Protein AF-A0A1E1MG81-F1 (afdb_monomer_lite)

Radius of gyration: 83.49 Å; chains: 1; bounding box: 170×83×207 Å

Organism: Rhynchosporium secalis (NCBI:txid38038)

Secondary structure (DSSP, 8-state):
-----S--SEEEEE-TTS--EEEEEHHHHHHHHHHHHHHHHHHHHHHHHHHHHHHHHHTTS----S----HHHHHHHHHHHHHHHHHHHHHHHHHHTT--HHHHHHHHHHHHHHHTT--HHHHHHHHHHHHHHHHHHHHHHHHHHHHHHHHHHHHHHHHHHHHHHHHHHHHHHHHHHHHHHHHHHHHHHHHHHHHHHHHHHHHHHHHHHHHHHHHHHHHHHHHHHHHHHHHHHHHHHHHHHHHHHHHHHHHHHHHHHHHHHHHHHHHHHHHHHHHHHHHHHHHHHHHHHTTS----------------------------------PPPP-

Foldseek 3Di:
DDDDDPDPFWDWDADPVRPDTDIGTPVVVVVVVVVVVVVVVVVVVVVVLVVVLVVLVVVLPDPDDPDDPDVVVVVVNVVSNVVSVVVNVVSVVVVVVPPPVVVVVVVVVVVVVVVVPDDPVRVVVVVVVVVVVVVVVVVVVVVVVVVVVVVVVVVVVVVVVVVVVVVVVVVVVVVVVVVVVVVVVVVVVVVVVVVVVVVVVVVVVVVVVVVVVVVVVVVVVVVVVVVVVVVVVVVVVVVVVVVVVVVVVVVVVVVVVVVVVVVVVVVVVVVVVVVVVVVVVVVVVCVVVVVDDDDDDDDDDDDDDDDDDDDDDDDDDDPPDDDDDDDDDDD

Sequence (331 aa):
MPFKVPNSGTRWHVNDDGVYFYRRTRADATSYLKHMQEDMREEVEARRSREDQAMLRWQVEPTVEEKDINPQKRAEGNHKKSRVGTKLLEMGERDVEHREPDKDQLCKDRLELTVSKWTEEEMIEVLRLEKICLDRDCAELADRERDLQEQIEQMELARRLRETEMLKREEIIRTQQDSLEIEKLQFELFKVEQSEEARKSNARILDRDRVVQDTYTLDRVDRWLAEANCREESACRRQQEVWDVEMEKLQVRADYLKELEARVLADIEERAAVEQDLSLRMVEEDSRSSRDLAHYDGHHQNGQLAGSNDQIKAEDDLKLTEVEHNESPNV

pLDDT: mean 74.22, std 19.3, range [35.0, 97.06]

Structure (mmCIF, N/CA/C/O backbone):
data_AF-A0A1E1MG81-F1
#
_entry.id   AF-A0A1E1MG81-F1
#
loop_
_atom_site.group_PDB
_atom_site.id
_atom_site.type_symbol
_atom_site.label_atom_id
_atom_site.label_alt_id
_atom_site.label_comp_id
_atom_site.label_asym_id
_atom_site.label_entity_id
_atom_site.label_seq_id
_atom_site.pdbx_PDB_ins_code
_atom_site.Cartn_x
_atom_site.Cartn_y
_atom_site.Cartn_z
_atom_site.occupancy
_atom_site.B_iso_or_equiv
_atom_site.auth_seq_id
_atom_site.auth_comp_id
_atom_site.auth_asym_id
_atom_site.auth_atom_id
_atom_site.pdbx_PDB_model_num
ATOM 1 N N . MET A 1 1 ? 68.155 43.708 -56.820 1.00 44.28 1 MET A N 1
ATOM 2 C CA . MET A 1 1 ? 68.969 44.368 -57.865 1.00 44.28 1 MET A CA 1
ATOM 3 C C . MET A 1 1 ? 68.060 44.790 -59.014 1.00 44.28 1 MET A C 1
ATOM 5 O O . MET A 1 1 ? 67.280 43.948 -59.444 1.00 44.28 1 MET A O 1
ATOM 9 N N . PRO A 1 2 ? 68.109 46.042 -59.503 1.00 58.06 2 PRO A N 1
ATOM 10 C CA . PRO A 1 2 ? 67.406 46.425 -60.725 1.00 58.06 2 PRO A CA 1
ATOM 11 C C . PRO A 1 2 ? 68.202 45.959 -61.954 1.00 58.06 2 PRO A C 1
ATOM 13 O O . PRO A 1 2 ? 69.359 46.339 -62.120 1.00 58.06 2 PRO A O 1
ATOM 16 N N . PHE A 1 3 ? 67.597 45.131 -62.809 1.00 73.81 3 PHE A N 1
ATOM 17 C CA . PHE A 1 3 ? 68.200 44.679 -64.068 1.00 73.81 3 PHE A CA 1
ATOM 18 C C . PHE A 1 3 ? 67.350 45.130 -65.263 1.00 73.81 3 PHE A C 1
ATOM 20 O O . PHE A 1 3 ? 66.123 45.205 -65.173 1.00 73.81 3 PHE A O 1
ATOM 27 N N . LYS A 1 4 ? 67.996 45.450 -66.392 1.00 67.00 4 LYS A N 1
ATOM 28 C CA . LYS A 1 4 ? 67.300 45.748 -67.652 1.00 67.00 4 LYS A CA 1
ATOM 29 C C . LYS A 1 4 ? 66.810 44.438 -68.265 1.00 67.00 4 LYS A C 1
ATOM 31 O O . LYS A 1 4 ? 67.633 43.625 -68.669 1.00 67.00 4 LYS A O 1
ATOM 36 N N . VAL A 1 5 ? 65.492 44.257 -68.346 1.00 67.69 5 VAL A N 1
ATOM 37 C CA . VAL A 1 5 ? 64.863 43.079 -68.963 1.00 67.69 5 VAL A CA 1
ATOM 38 C C . VAL A 1 5 ? 65.060 43.131 -70.487 1.00 67.69 5 VAL A C 1
ATOM 40 O O . VAL A 1 5 ? 64.480 44.013 -71.127 1.00 67.69 5 VAL A O 1
ATOM 43 N N . PRO A 1 6 ? 65.853 42.231 -71.100 1.00 59.44 6 PRO A N 1
ATOM 44 C CA . PRO A 1 6 ? 65.973 42.151 -72.550 1.00 59.44 6 PRO A CA 1
ATOM 45 C C . PRO A 1 6 ? 64.770 41.374 -73.113 1.00 59.44 6 PRO A C 1
ATOM 47 O O . PRO A 1 6 ? 64.420 40.323 -72.588 1.00 59.44 6 PRO A O 1
ATOM 50 N N . ASN A 1 7 ? 64.161 41.873 -74.195 1.00 58.34 7 ASN A N 1
ATOM 51 C CA . ASN A 1 7 ? 62.989 41.310 -74.894 1.00 58.34 7 ASN A CA 1
ATOM 52 C C . ASN A 1 7 ? 61.664 41.271 -74.103 1.00 58.34 7 ASN A C 1
ATOM 54 O O . ASN A 1 7 ? 61.319 40.298 -73.441 1.00 58.34 7 ASN A O 1
ATOM 58 N N . SER A 1 8 ? 60.836 42.304 -74.292 1.00 58.38 8 SER A N 1
ATOM 59 C CA . SER A 1 8 ? 59.490 42.441 -73.704 1.00 58.38 8 SER A CA 1
ATOM 60 C C . SER A 1 8 ? 58.345 41.857 -74.556 1.00 58.38 8 SER A C 1
ATOM 62 O O . SER A 1 8 ? 57.177 41.974 -74.172 1.00 58.38 8 SER A O 1
ATOM 64 N N . GLY A 1 9 ? 58.657 41.257 -75.711 1.00 60.88 9 GLY A N 1
ATOM 65 C CA . GLY A 1 9 ? 57.667 40.848 -76.717 1.00 60.88 9 GLY A CA 1
ATOM 66 C C . GLY A 1 9 ? 57.138 39.415 -76.598 1.00 60.88 9 GLY A C 1
ATOM 67 O O . GLY A 1 9 ? 56.035 39.146 -77.067 1.00 60.88 9 GLY A O 1
ATOM 68 N N . THR A 1 10 ? 57.876 38.500 -75.961 1.00 64.62 10 THR A N 1
ATOM 69 C CA . THR A 1 10 ? 57.498 37.077 -75.856 1.00 64.62 10 THR A CA 1
ATOM 70 C C . THR A 1 10 ? 57.717 36.538 -74.448 1.00 64.62 10 THR A C 1
ATOM 72 O O . THR A 1 10 ? 58.763 36.812 -73.862 1.00 64.62 10 THR A O 1
ATOM 75 N N . ARG A 1 11 ? 56.772 35.750 -73.927 1.00 68.81 11 ARG A N 1
ATOM 76 C CA . ARG A 1 11 ? 56.822 35.110 -72.604 1.00 68.81 11 ARG A CA 1
ATOM 77 C C . ARG A 1 11 ? 56.735 33.593 -72.737 1.00 68.81 11 ARG A C 1
ATOM 79 O O . ARG A 1 11 ? 56.071 33.088 -73.638 1.00 68.81 11 ARG A O 1
ATOM 86 N N . TRP A 1 12 ? 57.399 32.882 -71.835 1.00 69.75 12 TRP A N 1
ATOM 87 C CA . TRP A 1 12 ? 57.248 31.437 -71.694 1.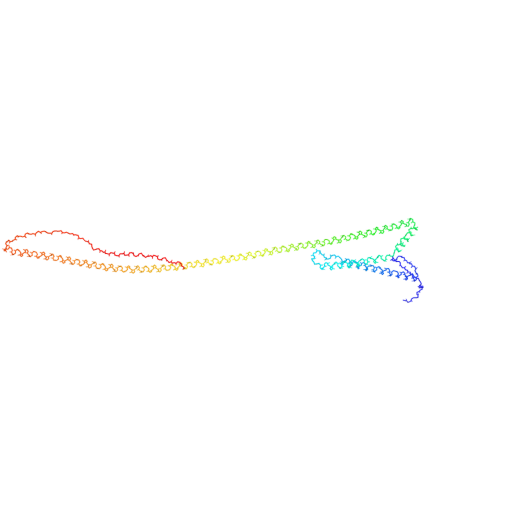00 69.75 12 TRP A CA 1
ATOM 88 C C . TRP A 1 12 ? 56.058 31.149 -70.780 1.00 69.75 12 TRP A C 1
ATOM 90 O O . TRP A 1 12 ? 55.963 31.736 -69.705 1.00 69.75 12 TRP A O 1
ATOM 100 N N . HIS A 1 13 ? 55.149 30.292 -71.235 1.00 66.81 13 HIS A N 1
ATOM 101 C CA . HIS A 1 13 ? 53.984 29.832 -70.484 1.00 66.81 13 HIS A CA 1
ATOM 102 C C . HIS A 1 13 ? 54.120 28.347 -70.181 1.00 66.81 13 HIS A C 1
ATOM 104 O O . HIS A 1 13 ? 54.607 27.594 -71.024 1.00 66.81 13 HIS A O 1
ATOM 110 N N . VAL A 1 14 ? 53.681 27.965 -68.987 1.00 73.12 14 VAL A N 1
ATOM 111 C CA . VAL A 1 14 ? 53.580 26.576 -68.539 1.00 73.12 14 VAL A CA 1
ATOM 112 C C . VAL A 1 14 ? 52.147 26.118 -68.786 1.00 73.12 14 VAL A C 1
ATOM 114 O O . VAL A 1 14 ? 51.226 26.886 -68.511 1.00 73.12 14 VAL A O 1
ATOM 117 N N . ASN A 1 15 ? 51.967 24.920 -69.340 1.00 69.06 15 ASN A N 1
ATOM 118 C CA . ASN A 1 15 ? 50.642 24.302 -69.445 1.00 69.06 15 ASN A CA 1
ATOM 119 C C . ASN A 1 15 ? 50.114 23.856 -68.073 1.00 69.06 15 ASN A C 1
ATOM 121 O O . ASN A 1 15 ? 50.881 23.755 -67.115 1.00 69.06 15 ASN A O 1
ATOM 125 N N . ASP A 1 16 ? 48.819 23.548 -68.015 1.00 62.19 16 ASP A N 1
ATOM 126 C CA . ASP A 1 16 ? 48.079 23.254 -66.781 1.00 62.19 16 ASP A CA 1
ATOM 127 C C . ASP A 1 16 ? 48.630 22.039 -66.006 1.00 62.19 16 ASP A C 1
ATOM 129 O O . ASP A 1 16 ? 48.590 22.025 -64.779 1.00 62.19 16 ASP A O 1
ATOM 133 N N . ASP A 1 17 ? 49.283 21.095 -66.695 1.00 62.03 17 ASP A N 1
ATOM 134 C CA . ASP A 1 17 ? 49.932 19.924 -66.080 1.00 62.03 17 ASP A CA 1
ATOM 135 C C . ASP A 1 17 ? 51.370 20.189 -65.587 1.00 62.03 17 ASP A C 1
ATOM 137 O O . ASP A 1 17 ? 52.026 19.309 -65.030 1.00 62.03 17 ASP A O 1
ATOM 141 N N . GLY A 1 18 ? 51.924 21.383 -65.824 1.00 58.84 18 GLY A N 1
ATOM 142 C CA . GLY A 1 18 ? 53.284 21.744 -65.400 1.00 58.84 18 GLY A CA 1
ATOM 143 C C . GLY A 1 18 ? 54.424 21.174 -66.259 1.00 58.84 18 GLY A C 1
ATOM 144 O O . GLY A 1 18 ? 55.589 21.469 -65.993 1.00 58.84 18 GLY A O 1
ATOM 145 N N . VAL A 1 19 ? 54.117 20.374 -67.287 1.00 55.31 19 VAL A N 1
ATOM 146 C CA . VAL A 1 19 ? 55.110 19.536 -67.995 1.00 55.31 19 VAL A CA 1
ATOM 147 C C . VAL A 1 19 ? 55.768 20.224 -69.202 1.00 55.31 19 VAL A C 1
ATOM 149 O O . VAL A 1 19 ? 56.927 19.947 -69.509 1.00 55.31 19 VAL A O 1
ATOM 152 N N . TYR A 1 20 ? 55.085 21.154 -69.878 1.00 59.00 20 TYR A N 1
ATOM 153 C CA . TYR A 1 20 ? 55.574 21.756 -71.129 1.00 59.00 20 TYR A CA 1
ATOM 154 C C . TYR A 1 20 ? 55.624 23.288 -71.090 1.00 59.00 20 TYR A C 1
ATOM 156 O O . TYR A 1 20 ? 54.709 23.941 -70.584 1.00 59.00 20 TYR A O 1
ATOM 164 N N . PHE A 1 21 ? 56.685 23.855 -71.684 1.00 67.00 21 PHE A N 1
ATOM 165 C CA . PHE A 1 21 ? 56.894 25.298 -71.828 1.00 67.00 21 PHE A CA 1
ATOM 166 C C . PHE A 1 21 ? 56.722 25.739 -73.284 1.00 67.00 21 PHE A C 1
ATOM 168 O O . PHE A 1 21 ? 57.471 25.310 -74.162 1.00 67.00 21 PHE A O 1
ATOM 175 N N . TYR A 1 22 ? 55.804 26.674 -73.534 1.00 69.50 22 TYR A N 1
ATOM 176 C CA . TYR A 1 22 ? 55.589 27.252 -74.863 1.00 69.50 22 TYR A CA 1
ATOM 177 C C . TYR A 1 22 ? 55.914 28.740 -74.873 1.00 69.50 22 TYR A C 1
ATOM 179 O O . TYR A 1 22 ? 55.528 29.493 -73.975 1.00 69.50 22 TYR A O 1
ATOM 187 N N . ARG A 1 23 ? 56.611 29.192 -75.918 1.00 70.25 23 ARG A N 1
ATOM 188 C CA . ARG A 1 23 ? 56.912 30.610 -76.121 1.00 70.25 23 ARG A CA 1
ATOM 189 C C . ARG A 1 23 ? 55.735 31.281 -76.825 1.00 70.25 23 ARG A C 1
ATOM 191 O O . ARG A 1 23 ? 55.444 30.962 -77.971 1.00 70.25 23 ARG A O 1
ATOM 198 N N . ARG A 1 24 ? 55.083 32.230 -76.155 1.00 71.44 24 ARG A N 1
ATOM 199 C CA . ARG A 1 24 ? 53.955 33.009 -76.691 1.00 71.44 24 ARG A CA 1
ATOM 200 C C . ARG A 1 24 ? 54.322 34.476 -76.829 1.00 71.44 24 ARG A C 1
ATOM 202 O O . ARG A 1 24 ? 55.185 34.977 -76.101 1.00 71.44 24 ARG A O 1
ATOM 209 N N . THR A 1 25 ? 53.679 35.190 -77.748 1.00 77.12 25 THR A N 1
ATOM 210 C CA . THR A 1 25 ? 53.788 36.653 -77.770 1.00 77.12 25 THR A CA 1
ATOM 211 C C . THR A 1 25 ? 53.085 37.242 -76.548 1.00 77.12 25 THR A C 1
ATOM 213 O O . THR A 1 25 ? 52.255 36.592 -75.911 1.00 77.12 25 THR A O 1
ATOM 216 N N . ARG A 1 26 ? 53.408 38.487 -76.186 1.00 73.94 26 ARG A N 1
ATOM 217 C CA . ARG A 1 26 ? 52.747 39.169 -75.067 1.00 73.94 26 ARG A CA 1
ATOM 218 C C . ARG A 1 26 ? 51.230 39.267 -75.268 1.00 73.94 26 ARG A C 1
ATOM 220 O O . ARG A 1 26 ? 50.515 39.146 -74.282 1.00 73.94 26 ARG A O 1
ATOM 227 N N . ALA A 1 27 ? 50.766 39.470 -76.503 1.00 75.75 27 ALA A N 1
ATOM 228 C CA . ALA A 1 27 ? 49.343 39.566 -76.825 1.00 75.75 27 ALA A CA 1
ATOM 229 C C . ALA A 1 27 ? 48.628 38.215 -76.648 1.00 75.75 27 ALA A C 1
ATOM 231 O O . ALA A 1 27 ? 47.589 38.156 -75.985 1.00 75.75 27 ALA A O 1
ATOM 232 N N . ASP A 1 28 ? 49.226 37.127 -77.139 1.00 75.62 28 ASP A N 1
ATOM 233 C CA . ASP A 1 28 ? 48.659 35.774 -77.017 1.00 75.62 28 ASP A CA 1
ATOM 234 C C . ASP A 1 28 ? 48.656 35.301 -75.563 1.00 75.62 28 ASP A C 1
ATOM 236 O O . ASP A 1 28 ? 47.687 34.719 -75.089 1.00 75.62 28 ASP A O 1
ATOM 240 N N . ALA A 1 29 ? 49.727 35.607 -74.827 1.00 71.19 29 ALA A N 1
ATOM 241 C CA . ALA A 1 29 ? 49.841 35.368 -73.394 1.00 71.19 29 ALA A CA 1
ATOM 242 C C . ALA A 1 29 ? 48.721 36.056 -72.603 1.00 71.19 29 ALA A C 1
ATOM 244 O O . ALA A 1 29 ? 48.093 35.443 -71.744 1.00 71.19 29 ALA A O 1
ATOM 245 N N . THR A 1 30 ? 48.461 37.337 -72.888 1.00 76.06 30 THR A N 1
ATOM 246 C CA . THR A 1 30 ? 47.394 38.082 -72.210 1.00 76.06 30 THR A CA 1
ATOM 247 C C . THR A 1 30 ? 46.005 37.613 -72.609 1.00 76.06 30 THR A C 1
ATOM 249 O O . THR A 1 30 ? 45.126 37.600 -71.757 1.00 76.06 30 THR A O 1
ATOM 252 N N . SER A 1 31 ? 45.801 37.227 -73.869 1.00 79.44 31 SER A N 1
ATOM 253 C CA . SER A 1 31 ? 44.506 36.723 -74.338 1.00 79.44 31 SER A CA 1
ATOM 254 C C . SER A 1 31 ? 44.210 35.354 -73.732 1.00 79.44 31 SER A C 1
ATOM 256 O O . SER A 1 31 ? 43.120 35.137 -73.227 1.00 79.44 31 SER A O 1
ATOM 258 N N . TYR A 1 32 ? 45.213 34.476 -73.658 1.00 77.50 32 TYR A N 1
ATOM 259 C CA . TYR A 1 32 ? 45.097 33.180 -72.990 1.00 77.50 32 TYR A CA 1
ATOM 260 C C . TYR A 1 32 ? 44.773 33.309 -71.501 1.00 77.50 32 TYR A C 1
ATOM 262 O O . TYR A 1 32 ? 43.851 32.667 -71.020 1.00 77.50 32 TYR A O 1
ATOM 270 N N . LEU A 1 33 ? 45.488 34.178 -70.777 1.00 78.44 33 LEU A N 1
ATOM 271 C CA . LEU A 1 33 ? 45.203 34.408 -69.358 1.00 78.44 33 LEU A CA 1
ATOM 272 C C . LEU A 1 33 ? 43.819 35.027 -69.136 1.00 78.44 33 LEU A C 1
ATOM 274 O O . LEU A 1 33 ? 43.186 34.726 -68.132 1.00 78.44 33 LEU A O 1
ATOM 278 N N . LYS A 1 34 ? 43.346 35.878 -70.056 1.00 79.69 34 LYS A N 1
ATOM 279 C CA . LYS A 1 34 ? 41.978 36.408 -70.009 1.00 79.69 34 LYS A CA 1
ATOM 280 C C . LYS A 1 34 ? 40.940 35.312 -70.228 1.00 79.69 34 LYS A C 1
ATOM 282 O O . LYS A 1 34 ? 40.006 35.262 -69.446 1.00 79.69 34 LYS A O 1
ATOM 287 N N . HIS A 1 35 ? 41.141 34.433 -71.211 1.00 78.94 35 HIS A N 1
ATOM 288 C CA . HIS A 1 35 ? 40.257 33.288 -71.434 1.00 78.94 35 HIS A CA 1
ATOM 289 C C . HIS A 1 35 ? 40.218 32.366 -70.218 1.00 78.94 35 HIS A C 1
ATOM 291 O O . HIS A 1 35 ? 39.143 32.128 -69.702 1.00 78.94 35 HIS A O 1
ATOM 297 N N . MET A 1 36 ? 41.368 31.983 -69.653 1.00 75.00 36 MET A N 1
ATOM 298 C CA . MET A 1 36 ? 41.381 31.188 -68.418 1.00 75.00 36 MET A CA 1
ATOM 299 C C . MET A 1 36 ? 40.682 31.895 -67.251 1.00 75.00 36 MET A C 1
ATOM 301 O O . MET A 1 36 ? 40.028 31.259 -66.434 1.00 75.00 36 MET A O 1
ATOM 305 N N . GLN A 1 37 ? 40.837 33.216 -67.134 1.00 76.12 37 GLN A N 1
ATOM 306 C CA . GLN A 1 37 ? 40.158 33.983 -66.093 1.00 76.12 37 GLN A CA 1
ATOM 307 C C . GLN A 1 37 ? 38.636 34.008 -66.297 1.00 76.12 37 GLN A C 1
ATOM 309 O O . GLN A 1 37 ? 37.899 34.028 -65.314 1.00 76.12 37 GLN A O 1
ATOM 314 N N . GLU A 1 38 ? 38.183 34.031 -67.547 1.00 78.19 38 GLU A N 1
ATOM 315 C CA . GLU A 1 38 ? 36.774 33.975 -67.930 1.00 78.19 38 GLU A CA 1
ATOM 316 C C . GLU A 1 38 ? 36.210 32.567 -67.700 1.00 78.19 38 GLU A C 1
ATOM 318 O O . GLU A 1 38 ? 35.217 32.443 -66.993 1.00 78.19 38 GLU A O 1
ATOM 323 N N . ASP A 1 39 ? 36.933 31.518 -68.100 1.00 73.69 39 ASP A N 1
ATOM 324 C CA . ASP A 1 39 ? 36.582 30.114 -67.851 1.00 73.69 39 ASP A CA 1
ATOM 325 C C . ASP A 1 39 ? 36.461 29.821 -66.343 1.00 73.69 39 ASP A C 1
ATOM 327 O O . ASP A 1 39 ? 35.464 29.269 -65.882 1.00 73.69 39 ASP A O 1
ATOM 331 N N . MET A 1 40 ? 37.432 30.263 -65.529 1.00 72.38 40 MET A N 1
ATOM 332 C CA . MET A 1 40 ? 37.349 30.127 -64.067 1.00 72.38 40 MET A CA 1
ATOM 333 C C . MET A 1 40 ? 36.171 30.912 -63.481 1.00 72.38 40 MET A C 1
ATOM 335 O O . MET A 1 40 ? 35.606 30.522 -62.457 1.00 72.38 40 MET A O 1
ATOM 339 N N . ARG A 1 41 ? 35.816 32.054 -64.078 1.00 76.81 41 ARG A N 1
ATOM 340 C CA . ARG A 1 41 ? 34.678 32.854 -63.625 1.00 76.81 41 ARG A CA 1
ATOM 341 C C . ARG A 1 41 ? 33.366 32.145 -63.941 1.00 76.81 41 ARG A C 1
ATOM 343 O O . ARG A 1 41 ? 32.521 32.060 -63.053 1.00 76.81 41 ARG A O 1
ATOM 350 N N . GLU A 1 42 ? 33.231 31.604 -65.146 1.00 74.94 42 GLU A N 1
ATOM 351 C CA . GLU A 1 42 ? 32.090 30.791 -65.565 1.00 74.94 42 GLU A CA 1
ATOM 352 C C . GLU A 1 42 ? 31.956 29.534 -64.698 1.00 74.94 42 GLU A C 1
ATOM 354 O O . GLU A 1 42 ? 30.859 29.215 -64.250 1.00 74.94 42 GLU A O 1
ATOM 359 N N . GLU A 1 43 ? 33.060 28.864 -64.356 1.00 74.31 43 GLU A N 1
ATOM 360 C CA . GLU A 1 43 ? 33.041 27.693 -63.474 1.00 74.31 43 GLU A CA 1
ATOM 361 C C . GLU A 1 43 ? 32.591 28.048 -62.046 1.00 74.31 43 GLU A C 1
ATOM 363 O O . GLU A 1 43 ? 31.791 27.329 -61.439 1.00 74.31 43 GLU A O 1
ATOM 368 N N . VAL A 1 44 ? 33.045 29.186 -61.507 1.00 73.88 44 VAL A N 1
ATOM 369 C CA . VAL A 1 44 ? 32.592 29.690 -60.200 1.00 73.88 44 VAL A CA 1
ATOM 370 C C . VAL A 1 44 ? 31.111 30.071 -60.233 1.00 73.88 44 VAL A C 1
ATOM 372 O O . VAL A 1 44 ? 30.384 29.781 -59.279 1.00 73.88 44 VAL A O 1
ATOM 375 N N . GLU A 1 45 ? 30.642 30.703 -61.308 1.00 73.56 45 GLU A N 1
ATOM 376 C CA . GLU A 1 45 ? 29.231 31.059 -61.490 1.00 73.56 45 GLU A CA 1
ATOM 377 C C . GLU A 1 45 ? 28.355 29.804 -61.658 1.00 73.56 45 GLU A C 1
ATOM 379 O O . GLU A 1 45 ? 27.319 29.691 -60.999 1.00 73.56 45 GLU A O 1
ATOM 384 N N . ALA A 1 46 ? 28.815 28.799 -62.408 1.00 69.56 46 ALA A N 1
ATOM 385 C CA . ALA A 1 46 ? 28.154 27.503 -62.552 1.00 69.56 46 ALA A CA 1
ATOM 386 C C . ALA A 1 46 ? 28.104 26.733 -61.225 1.00 69.56 46 ALA A C 1
ATOM 388 O O . ALA A 1 46 ? 27.084 26.131 -60.884 1.00 69.56 46 ALA A O 1
ATOM 389 N N . ARG A 1 47 ? 29.180 26.773 -60.431 1.00 69.50 47 ARG A N 1
ATOM 390 C CA . ARG A 1 47 ? 29.208 26.162 -59.099 1.00 69.50 47 ARG A CA 1
ATOM 391 C C . ARG A 1 47 ? 28.225 26.840 -58.147 1.00 69.50 47 ARG A C 1
ATOM 393 O O . ARG A 1 47 ? 27.478 26.137 -57.473 1.00 69.50 47 ARG A O 1
ATOM 400 N N . ARG A 1 48 ? 28.163 28.176 -58.143 1.00 74.06 48 ARG A N 1
ATOM 401 C CA . ARG A 1 48 ? 27.154 28.929 -57.376 1.00 74.06 48 ARG A CA 1
ATOM 402 C C . ARG A 1 48 ? 25.735 28.589 -57.820 1.00 74.06 48 ARG A C 1
ATOM 404 O O . ARG A 1 48 ? 24.895 28.338 -56.968 1.00 74.06 48 ARG A O 1
ATOM 411 N N . SER A 1 49 ? 25.491 28.490 -59.128 1.00 71.81 49 SER A N 1
ATOM 412 C CA . SER A 1 49 ? 24.195 28.065 -59.675 1.00 71.81 49 SER A CA 1
ATOM 413 C C . SER A 1 49 ? 23.794 26.670 -59.171 1.00 71.81 49 SER A C 1
ATOM 415 O O . SER A 1 49 ? 22.674 26.477 -58.699 1.00 71.81 49 SER A O 1
ATOM 417 N N . ARG A 1 50 ? 24.726 25.702 -59.166 1.00 71.31 50 ARG A N 1
ATOM 418 C CA . ARG A 1 50 ? 24.489 24.348 -58.627 1.00 71.31 50 ARG A CA 1
ATOM 419 C C . ARG A 1 50 ? 24.226 24.348 -57.120 1.00 71.31 50 ARG A C 1
ATOM 421 O O . ARG A 1 50 ? 23.341 23.628 -56.663 1.00 71.31 50 ARG A O 1
ATOM 428 N N . GLU A 1 51 ? 24.971 25.138 -56.350 1.00 71.88 51 GLU A N 1
ATOM 429 C CA . GLU A 1 51 ? 24.784 25.279 -54.898 1.00 71.88 51 GLU A CA 1
ATOM 430 C C . GLU A 1 51 ? 23.425 25.930 -54.568 1.00 71.88 51 GLU A C 1
ATOM 432 O O . GLU A 1 51 ? 22.691 25.430 -53.711 1.00 71.88 51 GLU A O 1
ATOM 437 N N . ASP A 1 52 ? 23.023 26.962 -55.315 1.00 71.75 52 ASP A N 1
ATOM 438 C CA . ASP A 1 52 ? 21.706 27.597 -55.201 1.00 71.75 52 ASP A CA 1
ATOM 439 C C . ASP A 1 52 ? 20.576 26.629 -55.594 1.00 71.75 52 ASP A C 1
ATOM 441 O O . ASP A 1 52 ? 19.540 26.557 -54.924 1.00 71.75 52 ASP A O 1
ATOM 445 N N . GLN A 1 53 ? 20.780 25.823 -56.640 1.00 66.62 53 GLN A N 1
ATOM 446 C CA . GLN A 1 53 ? 19.836 24.786 -57.058 1.00 66.62 53 GLN A CA 1
ATOM 447 C C . GLN A 1 53 ? 19.696 23.684 -55.994 1.00 66.62 53 GLN A C 1
ATOM 449 O O . GLN A 1 53 ? 18.580 23.229 -55.726 1.00 66.62 53 GLN A O 1
ATOM 454 N N . ALA A 1 54 ? 20.797 23.280 -55.353 1.00 66.81 54 ALA A N 1
ATOM 455 C CA . ALA A 1 54 ? 20.794 22.313 -54.258 1.00 66.81 54 ALA A CA 1
ATOM 456 C C . ALA A 1 54 ? 20.054 22.854 -53.023 1.00 66.81 54 ALA A C 1
ATOM 458 O O . ALA A 1 54 ? 19.215 22.149 -52.459 1.00 66.81 54 ALA A O 1
ATOM 459 N N . MET A 1 55 ? 20.275 24.121 -52.651 1.00 68.38 55 MET A N 1
ATOM 460 C CA . MET A 1 55 ? 19.529 24.781 -51.572 1.00 68.38 55 MET A CA 1
ATOM 461 C C . MET A 1 55 ? 18.028 24.883 -51.866 1.00 68.38 55 MET A C 1
ATOM 463 O O . MET A 1 55 ? 17.205 24.627 -50.986 1.00 68.38 55 MET A O 1
ATOM 467 N N . LEU A 1 56 ? 17.646 25.240 -53.096 1.00 64.25 56 LEU A N 1
ATOM 468 C CA . LEU A 1 56 ? 16.236 25.311 -53.488 1.00 64.25 56 LEU A CA 1
ATOM 469 C C . LEU A 1 56 ? 15.563 23.934 -53.457 1.00 64.25 56 LEU A C 1
ATOM 471 O O . LEU A 1 56 ? 14.410 23.844 -53.042 1.00 64.25 56 LEU A O 1
ATOM 475 N N . ARG A 1 57 ? 16.270 22.861 -53.837 1.00 62.56 57 ARG A N 1
ATOM 476 C CA . ARG A 1 57 ? 15.769 21.481 -53.699 1.00 62.56 57 ARG A CA 1
ATOM 477 C C . ARG A 1 57 ? 15.590 21.082 -52.233 1.00 62.56 57 ARG A C 1
ATOM 479 O O . ARG A 1 57 ? 14.548 20.528 -51.898 1.00 62.56 57 ARG A O 1
ATOM 486 N N . TRP A 1 58 ? 16.529 21.447 -51.360 1.00 60.84 58 TRP A N 1
ATOM 487 C CA . TRP A 1 58 ? 16.418 21.239 -49.909 1.00 60.84 58 TRP A CA 1
ATOM 488 C C . TRP A 1 58 ? 15.190 21.932 -49.297 1.00 60.84 58 TRP A C 1
ATOM 490 O O . TRP A 1 58 ? 14.529 21.374 -48.429 1.00 60.84 58 TRP A O 1
ATOM 500 N N . GLN A 1 59 ? 14.811 23.121 -49.782 1.00 59.44 59 GLN A N 1
ATOM 501 C CA . GLN A 1 59 ? 13.582 23.803 -49.336 1.00 59.44 59 GLN A CA 1
ATOM 502 C C . GLN A 1 59 ? 12.282 23.105 -49.780 1.00 59.44 59 GLN A C 1
ATOM 504 O O . GLN A 1 59 ? 11.208 23.430 -49.271 1.00 59.44 59 GLN A O 1
ATOM 509 N N . VAL A 1 60 ? 12.356 22.181 -50.743 1.00 55.59 60 VAL A N 1
ATOM 510 C CA . VAL A 1 60 ? 11.210 21.426 -51.272 1.00 55.59 60 VAL A CA 1
ATOM 511 C C . VAL A 1 60 ? 11.104 20.032 -50.636 1.00 55.59 60 VAL A C 1
ATOM 513 O O . VAL A 1 60 ? 10.036 19.417 -50.732 1.00 55.59 60 VAL A O 1
ATOM 516 N N . GLU A 1 61 ? 12.141 19.553 -49.935 1.00 51.81 61 GLU A N 1
ATOM 517 C CA . GLU A 1 61 ? 12.067 18.297 -49.185 1.00 51.81 61 GLU A CA 1
ATOM 518 C C . GLU A 1 61 ? 10.978 18.369 -48.095 1.00 51.81 61 GLU A C 1
ATOM 520 O O . GLU A 1 61 ? 10.863 19.358 -47.361 1.00 51.81 61 GLU A O 1
ATOM 525 N N . PRO A 1 62 ? 10.107 17.350 -48.005 1.00 51.72 62 PRO A N 1
ATOM 526 C CA . PRO A 1 62 ? 8.940 17.393 -47.142 1.00 51.72 62 PRO A CA 1
ATOM 527 C C . PRO A 1 62 ? 9.355 17.267 -45.672 1.00 51.72 62 PRO A C 1
ATOM 529 O O . PRO A 1 62 ? 9.586 16.174 -45.175 1.00 51.72 62 PRO A O 1
ATOM 532 N N . THR A 1 63 ? 9.360 18.376 -44.936 1.00 49.75 63 THR A N 1
ATOM 533 C CA . THR A 1 63 ? 9.408 18.372 -43.458 1.00 49.75 63 THR A CA 1
ATOM 534 C C . THR A 1 63 ? 8.022 18.259 -42.816 1.00 49.75 63 THR A C 1
ATOM 536 O O . THR A 1 63 ? 7.856 18.538 -41.633 1.00 49.75 63 THR A O 1
ATOM 539 N N . VAL A 1 64 ? 6.998 17.850 -43.570 1.00 48.41 64 VAL A N 1
ATOM 540 C CA . VAL A 1 64 ? 5.627 17.744 -43.059 1.00 48.41 64 VAL A CA 1
ATOM 541 C C . VAL A 1 64 ? 5.169 16.300 -43.186 1.00 48.41 64 VAL A C 1
ATOM 543 O O . VAL A 1 64 ? 4.745 15.870 -44.257 1.00 48.41 64 VAL A O 1
ATOM 546 N N . GLU A 1 65 ? 5.262 15.563 -42.080 1.00 49.78 65 GLU A N 1
ATOM 547 C CA . GLU A 1 65 ? 4.469 14.356 -41.866 1.00 49.78 65 GLU A CA 1
ATOM 548 C C . GLU A 1 65 ? 3.001 14.688 -42.176 1.00 49.78 65 GLU A C 1
ATOM 550 O O . GLU A 1 65 ? 2.447 15.661 -41.660 1.00 49.78 65 GLU A O 1
ATOM 555 N N . GLU A 1 66 ? 2.370 13.920 -43.065 1.00 47.91 66 GLU A N 1
ATOM 556 C CA . GLU A 1 66 ? 0.978 14.096 -43.489 1.00 47.91 66 GLU A CA 1
ATOM 557 C C . GLU A 1 66 ? -0.016 13.821 -42.343 1.00 47.91 66 GLU A C 1
ATOM 559 O O . GLU A 1 66 ? -0.753 12.838 -42.374 1.00 47.91 66 GLU A O 1
ATOM 564 N N . LYS A 1 67 ? -0.065 14.674 -41.312 1.00 51.88 67 LYS A N 1
ATOM 565 C CA . LYS A 1 67 ? -1.086 14.619 -40.248 1.00 51.88 67 LYS A CA 1
ATOM 566 C C . LYS A 1 67 ? -1.579 15.978 -39.736 1.00 51.88 67 LYS A C 1
ATOM 568 O O . LYS A 1 67 ? -2.274 16.014 -38.727 1.00 51.88 67 LYS A O 1
ATOM 573 N N . ASP A 1 68 ? -1.338 17.082 -40.443 1.00 49.53 68 ASP A N 1
ATOM 574 C CA . ASP A 1 68 ? -1.903 18.387 -40.062 1.00 49.53 68 ASP A CA 1
ATOM 575 C C . ASP A 1 68 ? -3.203 18.720 -40.825 1.00 49.53 68 ASP A C 1
ATOM 577 O O . ASP A 1 68 ? -3.230 18.882 -42.046 1.00 49.53 68 ASP A O 1
ATOM 581 N N . ILE A 1 69 ? -4.301 18.860 -40.070 1.00 53.12 69 ILE A N 1
ATOM 582 C CA . ILE A 1 69 ? -5.701 19.026 -40.523 1.00 53.12 69 ILE A CA 1
ATOM 583 C C . ILE A 1 69 ? -6.029 20.486 -40.929 1.00 53.12 69 ILE A C 1
ATOM 585 O O . ILE A 1 69 ? -7.183 20.833 -41.161 1.00 53.12 69 ILE A O 1
ATOM 589 N N . ASN A 1 70 ? -5.043 21.384 -41.050 1.00 57.78 70 ASN A N 1
ATOM 590 C CA . ASN A 1 70 ? -5.324 22.803 -41.305 1.00 57.78 70 ASN A CA 1
ATOM 591 C C . ASN A 1 70 ? -5.208 23.192 -42.804 1.00 57.78 70 ASN A C 1
ATOM 593 O O . ASN A 1 70 ? -4.094 23.259 -43.337 1.00 57.78 70 ASN A O 1
ATOM 597 N N . PRO A 1 71 ? -6.322 23.504 -43.501 1.00 58.84 71 PRO A N 1
ATOM 598 C CA . PRO A 1 71 ? -6.327 23.784 -44.940 1.00 58.84 71 PRO A CA 1
ATOM 599 C C . PRO A 1 71 ? -5.579 25.068 -45.343 1.00 58.84 71 PRO A C 1
ATOM 601 O O . PRO A 1 71 ? -5.048 25.124 -46.452 1.00 58.84 71 PRO A O 1
ATOM 604 N N . GLN A 1 72 ? -5.454 26.069 -44.459 1.00 62.28 72 GLN A N 1
ATOM 605 C CA . GLN A 1 72 ? -4.690 27.296 -44.753 1.00 62.28 72 GLN A CA 1
ATOM 606 C C . GLN A 1 72 ? -3.179 27.036 -44.856 1.00 62.28 72 GLN A C 1
ATOM 608 O O . GLN A 1 72 ? -2.536 27.510 -45.792 1.00 62.28 72 GLN A O 1
ATOM 613 N N . LYS A 1 73 ? -2.618 26.196 -43.974 1.00 57.47 73 LYS A N 1
ATOM 614 C CA . LYS A 1 73 ? -1.194 25.817 -44.033 1.00 57.47 73 LYS A CA 1
ATOM 615 C C . LYS A 1 73 ? -0.866 24.980 -45.278 1.00 57.47 73 LYS A C 1
ATOM 617 O O . LYS A 1 73 ? 0.229 25.093 -45.827 1.00 57.47 73 LYS A O 1
ATOM 622 N N . ARG A 1 74 ? -1.833 24.196 -45.779 1.00 58.50 74 ARG A N 1
ATOM 623 C CA . ARG A 1 74 ? -1.720 23.458 -47.053 1.00 58.50 74 ARG A CA 1
ATOM 624 C C . ARG A 1 74 ? -1.642 24.391 -48.264 1.00 58.50 74 ARG A C 1
ATOM 626 O O . ARG A 1 74 ? -0.816 24.171 -49.146 1.00 58.50 74 ARG A O 1
ATOM 633 N N . ALA A 1 75 ? -2.470 25.436 -48.302 1.00 59.25 75 ALA A N 1
ATOM 634 C CA . ALA A 1 75 ? -2.476 26.404 -49.400 1.00 59.25 75 ALA A CA 1
ATOM 635 C C . ALA A 1 75 ? -1.167 27.214 -49.466 1.00 59.25 75 ALA A C 1
ATOM 637 O O . ALA A 1 75 ? -0.603 27.395 -50.546 1.00 59.25 75 ALA A O 1
ATOM 638 N N . GLU A 1 76 ? -0.625 27.625 -48.316 1.00 59.78 76 GLU A N 1
ATOM 639 C CA . GLU A 1 76 ? 0.664 28.328 -48.243 1.00 59.78 76 GLU A CA 1
ATOM 640 C C . GLU A 1 76 ? 1.852 27.432 -48.630 1.00 59.78 76 GLU A C 1
ATOM 642 O O . GLU A 1 76 ? 2.757 27.874 -49.346 1.00 59.78 76 GLU A O 1
ATOM 647 N N . GLY A 1 77 ? 1.835 26.156 -48.221 1.00 59.56 77 GLY A N 1
ATOM 648 C CA . GLY A 1 77 ? 2.834 25.162 -48.627 1.00 59.56 77 GLY A CA 1
ATOM 649 C C . GLY A 1 77 ? 2.824 24.894 -50.135 1.00 59.56 77 GLY A C 1
ATOM 650 O O . GLY A 1 77 ? 3.883 24.845 -50.764 1.00 59.56 77 GLY A O 1
ATOM 651 N N . ASN A 1 78 ? 1.638 24.810 -50.742 1.00 61.53 78 ASN A N 1
ATOM 652 C CA . ASN A 1 78 ? 1.494 24.605 -52.185 1.00 61.53 78 ASN A CA 1
ATOM 653 C C . ASN A 1 78 ? 1.917 25.836 -53.002 1.00 61.53 78 ASN A C 1
ATOM 655 O O . ASN A 1 78 ? 2.572 25.682 -54.033 1.00 61.53 78 ASN A O 1
ATOM 659 N N . HIS A 1 79 ? 1.641 27.057 -52.528 1.00 60.81 79 HIS A N 1
ATOM 660 C CA . HIS A 1 79 ? 2.132 28.276 -53.182 1.00 60.81 79 HIS A CA 1
ATOM 661 C C . HIS A 1 79 ? 3.660 28.406 -53.127 1.00 60.81 79 HIS A C 1
ATOM 663 O O . HIS A 1 79 ? 4.272 28.821 -54.114 1.00 60.81 79 HIS A O 1
ATOM 669 N N . LYS A 1 80 ? 4.300 28.013 -52.016 1.00 61.25 80 LYS A N 1
ATOM 670 C CA . LYS A 1 80 ? 5.769 27.988 -51.915 1.00 61.25 80 LYS A CA 1
ATOM 671 C C . LYS A 1 80 ? 6.386 26.932 -52.837 1.00 61.25 80 LYS A C 1
ATOM 673 O O . LYS A 1 80 ? 7.313 27.262 -53.571 1.00 61.25 80 LYS A O 1
ATOM 678 N N . LYS A 1 81 ? 5.827 25.716 -52.892 1.00 61.47 81 LYS A N 1
ATOM 679 C CA . LYS A 1 81 ? 6.273 24.661 -53.824 1.00 61.47 81 LYS A CA 1
ATOM 680 C C . LYS A 1 81 ? 6.109 25.068 -55.291 1.00 61.47 81 LYS A C 1
ATOM 682 O O . LYS A 1 81 ? 7.026 24.868 -56.077 1.00 61.47 81 LYS A O 1
ATOM 687 N N . SER A 1 82 ? 4.991 25.701 -55.650 1.00 65.75 82 SER A N 1
ATOM 688 C CA . SER A 1 82 ? 4.743 26.180 -57.017 1.00 65.75 82 SER A CA 1
ATOM 689 C C . SER A 1 82 ? 5.726 27.281 -57.435 1.00 65.75 82 SER A C 1
ATOM 691 O O . SER A 1 82 ? 6.276 27.210 -58.533 1.00 65.75 82 SER A O 1
ATOM 693 N N . ARG A 1 83 ? 6.024 28.243 -56.546 1.00 64.88 83 ARG A N 1
ATOM 694 C CA . ARG A 1 83 ? 6.971 29.343 -56.808 1.00 64.88 83 ARG A CA 1
ATOM 695 C C . ARG A 1 83 ? 8.434 28.884 -56.864 1.00 64.88 83 ARG A C 1
ATOM 697 O O . ARG A 1 83 ? 9.225 29.453 -57.611 1.00 64.88 83 ARG A O 1
ATOM 704 N N . VAL A 1 84 ? 8.811 27.877 -56.073 1.00 62.16 84 VAL A N 1
ATOM 705 C CA . VAL A 1 84 ? 10.158 27.279 -56.127 1.00 62.16 84 VAL A CA 1
ATOM 706 C C . VAL A 1 84 ? 10.297 26.362 -57.347 1.00 62.16 84 VAL A C 1
ATOM 708 O O . VAL A 1 84 ? 11.324 26.406 -58.016 1.00 62.16 84 VAL A O 1
ATOM 711 N N . GLY A 1 85 ? 9.245 25.618 -57.705 1.00 62.66 85 GLY A N 1
ATOM 712 C CA . GLY A 1 85 ? 9.197 24.811 -58.926 1.00 62.66 85 GLY A CA 1
ATOM 713 C C . GLY A 1 85 ? 9.335 25.644 -60.204 1.00 62.66 85 GLY A C 1
ATOM 714 O O . GLY A 1 85 ? 10.104 25.275 -61.085 1.00 62.66 85 GLY A O 1
ATOM 715 N N . THR A 1 86 ? 8.677 26.807 -60.277 1.00 67.25 86 THR A N 1
ATOM 716 C CA . THR A 1 86 ? 8.840 27.747 -61.407 1.00 67.25 86 THR A CA 1
ATOM 717 C C . THR A 1 86 ? 10.249 28.337 -61.470 1.00 67.25 86 THR A C 1
ATOM 719 O O . THR A 1 86 ? 10.831 28.383 -62.546 1.00 67.25 86 THR A O 1
ATOM 722 N N . LYS A 1 87 ? 10.859 28.687 -60.329 1.00 64.31 87 LYS A N 1
ATOM 723 C CA . LYS A 1 87 ? 12.256 29.160 -60.302 1.00 64.31 87 LYS A CA 1
ATOM 724 C C . LYS A 1 87 ? 13.277 28.093 -60.708 1.00 64.31 87 LYS A C 1
ATOM 726 O O . LYS A 1 87 ? 14.274 28.428 -61.334 1.00 64.31 87 LYS A O 1
ATOM 731 N N . LEU A 1 88 ? 13.058 26.827 -60.350 1.00 62.84 88 LEU A N 1
ATOM 732 C CA . LEU A 1 88 ? 13.935 25.726 -60.765 1.00 62.84 88 LEU A CA 1
ATOM 733 C C . LEU A 1 88 ? 13.848 25.466 -62.276 1.00 62.84 88 LEU A C 1
ATOM 735 O O . LEU A 1 88 ? 14.871 25.164 -62.885 1.00 62.84 88 LEU A O 1
ATOM 739 N N . LEU A 1 89 ? 12.661 25.629 -62.870 1.00 66.12 89 LEU A N 1
ATOM 740 C CA . LEU A 1 89 ? 12.463 25.577 -64.322 1.00 66.12 89 LEU A CA 1
ATOM 741 C C . LEU A 1 89 ? 13.170 26.742 -65.033 1.00 66.12 89 LEU A C 1
ATOM 743 O O . LEU A 1 89 ? 13.969 26.490 -65.925 1.00 66.12 89 LEU A O 1
ATOM 747 N N . GLU A 1 90 ? 12.995 27.984 -64.569 1.00 66.06 90 GLU A N 1
ATOM 748 C CA . GLU A 1 90 ? 13.667 29.168 -65.144 1.00 66.06 90 GLU A CA 1
ATOM 749 C C . GLU A 1 90 ? 15.206 29.134 -65.030 1.00 66.06 90 GLU A C 1
ATOM 751 O O . GLU A 1 90 ? 15.904 29.808 -65.790 1.00 66.06 90 GLU A O 1
ATOM 756 N N . MET A 1 91 ? 15.769 28.409 -64.054 1.00 61.84 91 MET A N 1
ATOM 757 C CA . MET A 1 91 ? 17.222 28.189 -63.977 1.00 61.84 91 MET A CA 1
ATOM 758 C C . MET A 1 91 ? 17.678 27.031 -64.869 1.00 61.84 91 MET A C 1
ATOM 760 O O . MET A 1 91 ? 18.720 27.141 -65.504 1.00 61.84 91 MET A O 1
ATOM 764 N N . GLY A 1 92 ? 16.881 25.963 -64.981 1.00 61.16 92 GLY A N 1
ATOM 765 C CA . GLY A 1 92 ? 17.164 24.859 -65.902 1.00 61.16 92 GLY A CA 1
ATOM 766 C C . GLY A 1 92 ? 17.099 25.266 -67.378 1.00 61.16 92 GLY A C 1
ATOM 767 O O . GLY A 1 92 ? 17.897 24.780 -68.171 1.00 61.16 92 GLY A O 1
ATOM 768 N N . GLU A 1 93 ? 16.202 26.184 -67.745 1.00 57.06 93 GLU A N 1
ATOM 769 C CA . GLU A 1 93 ? 16.127 26.736 -69.106 1.00 57.06 93 GLU A CA 1
ATOM 770 C C . GLU A 1 93 ? 17.343 27.622 -69.433 1.00 57.06 93 GLU A C 1
ATOM 772 O O . GLU A 1 93 ? 17.873 27.546 -70.540 1.00 57.06 93 GLU A O 1
ATOM 777 N N . ARG A 1 94 ? 17.880 28.363 -68.451 1.00 55.88 94 ARG A N 1
ATOM 778 C CA . ARG A 1 94 ? 19.105 29.167 -68.627 1.00 55.88 94 ARG A CA 1
ATOM 779 C C . ARG A 1 94 ? 20.381 28.333 -68.794 1.00 55.88 94 ARG A C 1
ATOM 781 O O . ARG A 1 94 ? 21.257 28.737 -69.551 1.00 55.88 94 ARG A O 1
ATOM 788 N N . ASP A 1 95 ? 20.474 27.160 -68.166 1.00 55.09 95 ASP A N 1
ATOM 789 C CA . ASP A 1 95 ? 21.616 26.244 -68.353 1.00 55.09 95 ASP A CA 1
ATOM 790 C C . ASP A 1 95 ? 21.646 25.609 -69.761 1.00 55.09 95 ASP A C 1
ATOM 792 O O . ASP A 1 95 ? 22.705 25.204 -70.245 1.00 55.09 95 ASP A O 1
ATOM 796 N N . VAL A 1 96 ? 20.499 25.531 -70.446 1.00 52.28 96 VAL A N 1
ATOM 797 C CA . VAL A 1 96 ? 20.410 25.032 -71.830 1.00 52.28 96 VAL A CA 1
ATOM 798 C C . VAL A 1 96 ? 20.785 26.122 -72.841 1.00 52.28 96 VAL A C 1
ATOM 800 O O . VAL A 1 96 ? 21.400 25.814 -73.860 1.00 52.28 96 VAL A O 1
ATOM 803 N N . GLU A 1 97 ? 20.501 27.393 -72.544 1.00 53.34 97 GLU A N 1
ATOM 804 C CA . GLU A 1 97 ? 20.827 28.536 -73.413 1.00 53.34 97 GLU A CA 1
ATOM 805 C C . GLU A 1 97 ? 22.333 28.878 -73.480 1.00 53.34 97 GLU A C 1
ATOM 807 O O . GLU A 1 97 ? 22.740 29.654 -74.341 1.00 53.34 97 GLU A O 1
ATOM 812 N N . HIS A 1 98 ? 23.183 28.307 -72.615 1.00 51.97 98 HIS A N 1
ATOM 813 C CA . HIS A 1 98 ? 24.642 28.544 -72.606 1.00 51.97 98 HIS A CA 1
ATOM 814 C C . HIS A 1 98 ? 25.495 27.410 -73.195 1.00 51.97 98 HIS A C 1
ATOM 816 O O . HIS A 1 98 ? 26.718 27.536 -73.272 1.00 51.97 98 HIS A O 1
ATOM 822 N N . ARG A 1 99 ? 24.893 26.317 -73.679 1.00 50.38 99 ARG A N 1
ATOM 823 C CA . ARG A 1 99 ? 25.627 25.354 -74.513 1.00 50.38 99 ARG A CA 1
ATOM 824 C C . ARG A 1 99 ? 25.697 25.878 -75.941 1.00 50.38 99 ARG A C 1
ATOM 826 O O . ARG A 1 99 ? 24.756 25.704 -76.706 1.00 50.38 99 ARG A O 1
ATOM 833 N N . GLU A 1 100 ? 26.816 26.499 -76.307 1.00 53.97 100 GLU A N 1
ATOM 834 C CA . GLU A 1 100 ? 27.115 26.802 -77.709 1.00 53.97 100 GLU A CA 1
ATOM 835 C C . GLU A 1 100 ? 27.238 25.481 -78.497 1.00 53.97 100 GLU A C 1
ATOM 837 O O . GLU A 1 100 ? 28.197 24.734 -78.280 1.00 53.97 100 GLU A O 1
ATOM 842 N N . PRO A 1 101 ? 26.308 25.166 -79.419 1.00 55.56 101 PRO A N 1
ATOM 843 C CA . PRO A 1 101 ? 26.322 23.897 -80.151 1.00 55.56 101 PRO A CA 1
ATOM 844 C C . PRO A 1 101 ? 27.572 23.730 -81.035 1.00 55.56 101 PRO A C 1
ATOM 846 O O . PRO A 1 101 ? 27.988 22.607 -81.317 1.00 55.56 101 PRO A O 1
ATOM 849 N N . ASP A 1 102 ? 28.218 24.835 -81.412 1.00 53.44 102 ASP A N 1
ATOM 850 C CA . ASP A 1 102 ? 29.393 24.837 -82.287 1.00 53.44 102 ASP A CA 1
ATOM 851 C C . ASP A 1 102 ? 30.690 24.403 -81.579 1.00 53.44 102 ASP A C 1
ATOM 853 O O . ASP A 1 102 ? 31.601 23.890 -82.231 1.00 53.44 102 ASP A O 1
ATOM 857 N N . LYS A 1 103 ? 30.792 24.542 -80.247 1.00 55.34 103 LYS A N 1
ATOM 858 C CA . LYS A 1 103 ? 31.988 24.119 -79.487 1.00 55.34 103 LYS A CA 1
ATOM 859 C C . LYS A 1 103 ? 32.081 22.599 -79.355 1.00 55.34 103 LYS A C 1
ATOM 861 O O . LYS A 1 103 ? 33.164 22.036 -79.525 1.00 55.34 103 LYS A O 1
ATOM 866 N N . ASP A 1 104 ? 30.951 21.934 -79.124 1.00 55.28 104 ASP A N 1
ATOM 867 C CA . ASP A 1 104 ? 30.887 20.470 -79.048 1.00 55.28 104 ASP A CA 1
ATOM 868 C C . ASP A 1 104 ? 31.156 19.822 -80.415 1.00 55.28 104 ASP A C 1
ATOM 870 O O . ASP A 1 104 ? 31.791 18.766 -80.486 1.00 55.28 104 ASP A O 1
ATOM 874 N N . GLN A 1 105 ? 30.739 20.473 -81.507 1.00 55.75 105 GLN A N 1
ATOM 875 C CA . GLN A 1 105 ? 31.007 20.001 -82.865 1.00 55.75 105 GLN A CA 1
ATOM 876 C C . GLN A 1 105 ? 32.473 20.221 -83.272 1.00 55.75 105 GLN A C 1
ATOM 878 O O . GLN A 1 105 ? 33.112 19.294 -83.756 1.00 55.75 105 GLN A O 1
ATOM 883 N N . LEU A 1 106 ? 33.063 21.387 -82.972 1.00 54.72 106 LEU A N 1
ATOM 884 C CA . LEU A 1 106 ? 34.488 21.653 -83.216 1.00 54.72 106 LEU A CA 1
ATOM 885 C C . LEU A 1 106 ? 35.416 20.717 -82.429 1.00 54.72 106 LEU A C 1
ATOM 887 O O . LEU A 1 106 ? 36.463 20.325 -82.942 1.00 54.72 106 LEU A O 1
ATOM 891 N N . CYS A 1 107 ? 35.059 20.340 -81.197 1.00 56.50 107 CYS A N 1
ATOM 892 C CA . CYS A 1 107 ? 35.818 19.351 -80.431 1.00 56.50 107 CYS A CA 1
ATOM 893 C C . CYS A 1 107 ? 35.738 17.951 -81.052 1.00 56.50 107 CYS A C 1
ATOM 895 O O . CYS A 1 107 ? 36.770 17.286 -81.136 1.00 56.50 107 CYS A O 1
ATOM 897 N N . LYS A 1 108 ? 34.561 17.528 -81.535 1.00 54.44 108 LYS A N 1
ATOM 898 C CA . LYS A 1 108 ? 34.385 16.251 -82.249 1.00 54.44 108 LYS A CA 1
ATOM 899 C C . LYS A 1 108 ? 35.159 16.218 -83.566 1.00 54.44 108 LYS A C 1
ATOM 901 O O . LYS A 1 108 ? 35.971 15.317 -83.762 1.00 54.44 108 LYS A O 1
ATOM 906 N N . ASP A 1 109 ? 35.004 17.243 -84.400 1.00 52.53 109 ASP A N 1
ATOM 907 C CA . ASP A 1 109 ? 35.662 17.335 -85.708 1.00 52.53 109 ASP A CA 1
ATOM 908 C C . ASP A 1 109 ? 37.198 17.400 -85.563 1.00 52.53 109 ASP A C 1
ATOM 910 O O . ASP A 1 109 ? 37.949 16.835 -86.363 1.00 52.53 109 ASP A O 1
ATOM 914 N N . ARG A 1 110 ? 37.702 18.050 -84.501 1.00 53.19 110 ARG A N 1
ATOM 915 C CA . ARG A 1 110 ? 39.142 18.116 -84.2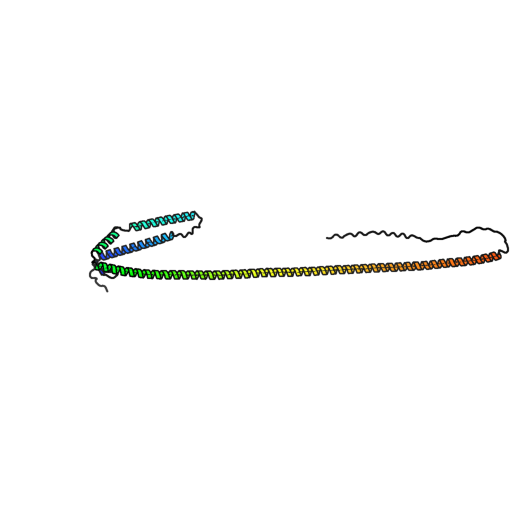01 1.00 53.19 110 ARG A CA 1
ATOM 916 C C . ARG A 1 110 ? 39.693 16.784 -83.688 1.00 53.19 110 ARG A C 1
ATOM 918 O O . ARG A 1 110 ? 40.838 16.474 -84.009 1.00 53.19 110 ARG A O 1
ATOM 925 N N . LEU A 1 111 ? 38.898 16.008 -82.946 1.00 56.03 111 LEU A N 1
ATOM 926 C CA . LEU A 1 111 ? 39.255 14.656 -82.501 1.00 56.03 111 LEU A CA 1
ATOM 927 C C . LEU A 1 111 ? 39.346 13.693 -83.697 1.00 56.03 111 LEU A C 1
ATOM 929 O O . LEU A 1 111 ? 40.341 12.981 -83.845 1.00 56.03 111 LEU A O 1
ATOM 933 N N . GLU A 1 112 ? 38.361 13.739 -84.600 1.00 57.12 112 GLU A N 1
ATOM 934 C CA . GLU A 1 112 ? 38.319 12.927 -85.827 1.00 57.12 112 GLU A CA 1
ATOM 935 C C . GLU A 1 112 ? 39.498 13.236 -86.776 1.00 57.12 112 GLU A C 1
ATOM 937 O O . GLU A 1 112 ? 40.103 12.330 -87.362 1.00 57.12 112 GLU A O 1
ATOM 942 N N . LEU A 1 113 ? 39.909 14.507 -86.876 1.00 52.38 113 LEU A N 1
ATOM 943 C CA . LEU A 1 113 ? 41.081 14.938 -87.656 1.00 52.38 113 LEU A CA 1
ATOM 944 C C . LEU A 1 113 ? 42.437 14.546 -87.041 1.00 52.38 113 LEU A C 1
ATOM 946 O O . LEU A 1 113 ? 43.435 14.472 -87.764 1.00 52.38 113 LEU A O 1
ATOM 950 N N . THR A 1 114 ? 42.509 14.329 -85.726 1.00 53.28 114 THR A N 1
ATOM 951 C CA . THR A 1 114 ? 43.727 13.826 -85.068 1.00 53.28 114 THR A CA 1
ATOM 952 C C . THR A 1 114 ? 43.856 12.311 -85.176 1.00 53.28 114 THR A C 1
ATOM 954 O O . THR A 1 114 ? 44.940 11.837 -85.500 1.00 53.28 114 THR A O 1
ATOM 957 N N . VAL A 1 115 ? 42.758 11.564 -85.022 1.00 55.97 115 VAL A N 1
ATOM 958 C CA . VAL A 1 115 ? 42.748 10.093 -85.137 1.00 55.97 115 VAL A CA 1
ATOM 959 C C . VAL A 1 115 ? 43.125 9.629 -86.552 1.00 55.97 115 VAL A C 1
ATOM 961 O O . VAL A 1 115 ? 43.825 8.638 -86.720 1.00 55.97 115 VAL A O 1
ATOM 964 N N . SER A 1 116 ? 42.753 10.391 -87.585 1.00 56.03 116 SER A N 1
ATOM 965 C CA . SER A 1 116 ? 43.079 10.101 -88.993 1.00 56.03 116 SER A CA 1
ATOM 966 C C . SER A 1 116 ? 44.550 10.332 -89.386 1.00 56.03 116 SER A C 1
ATOM 968 O O . SER A 1 116 ? 44.927 10.053 -90.526 1.00 56.03 116 SER A O 1
ATOM 970 N N . LYS A 1 117 ? 45.395 10.827 -88.469 1.00 60.22 117 LYS A N 1
ATOM 971 C CA . LYS A 1 117 ? 46.837 11.054 -88.689 1.00 60.22 117 LYS A CA 1
ATOM 972 C C . LYS A 1 117 ? 47.741 10.132 -87.875 1.00 60.22 117 LYS A C 1
ATOM 974 O O . LYS A 1 117 ? 48.957 10.256 -87.996 1.00 60.22 117 LYS A O 1
ATOM 979 N N . TRP A 1 118 ? 47.173 9.266 -87.042 1.00 64.62 118 TRP A N 1
ATOM 980 C CA . TRP A 1 118 ? 47.946 8.380 -86.181 1.00 64.62 118 TRP A CA 1
ATOM 981 C C . TRP A 1 118 ? 48.309 7.101 -86.919 1.00 64.62 118 TRP A C 1
ATOM 983 O O . TRP A 1 118 ? 47.507 6.554 -87.680 1.00 64.62 118 TRP A O 1
ATOM 993 N N . THR A 1 119 ? 49.525 6.614 -86.698 1.00 72.56 119 THR A N 1
ATOM 994 C CA . THR A 1 119 ? 49.876 5.256 -87.120 1.00 72.56 119 THR A CA 1
ATOM 995 C C . THR A 1 119 ? 49.169 4.239 -86.220 1.00 72.56 119 THR A C 1
ATOM 997 O O . THR A 1 119 ? 48.796 4.545 -85.085 1.00 72.56 119 THR A O 1
ATOM 1000 N N . GLU A 1 120 ? 48.969 3.008 -86.700 1.00 75.06 120 GLU A N 1
ATOM 1001 C CA . GLU A 1 120 ? 48.358 1.941 -85.887 1.00 75.06 120 GLU A CA 1
ATOM 1002 C C . GLU A 1 120 ? 49.108 1.735 -84.556 1.00 75.06 120 GLU A C 1
ATOM 1004 O O . GLU A 1 120 ? 48.490 1.461 -83.530 1.00 75.06 120 GLU A O 1
ATOM 1009 N N . GLU A 1 121 ? 50.427 1.942 -84.551 1.00 76.12 121 GLU A N 1
ATOM 1010 C CA . GLU A 1 121 ? 51.284 1.851 -83.365 1.00 76.12 121 GLU A CA 1
ATOM 1011 C C . GLU A 1 121 ? 50.995 2.963 -82.342 1.00 76.12 121 GLU A C 1
ATOM 1013 O O . GLU A 1 121 ? 50.895 2.681 -81.148 1.00 76.12 121 GLU A O 1
ATOM 1018 N N . GLU A 1 122 ? 50.789 4.204 -82.794 1.00 74.69 122 GLU A N 1
ATOM 1019 C CA . GLU A 1 122 ? 50.424 5.338 -81.930 1.00 74.69 122 GLU A CA 1
ATOM 1020 C C . GLU A 1 122 ? 49.028 5.154 -81.319 1.00 74.69 122 GLU A C 1
ATOM 1022 O O . GLU A 1 122 ? 48.828 5.410 -80.132 1.00 74.69 122 GLU A O 1
ATOM 1027 N N . MET A 1 123 ? 48.071 4.640 -82.097 1.00 76.44 123 MET A N 1
ATOM 1028 C CA . MET A 1 123 ? 46.719 4.353 -81.610 1.00 76.44 123 MET A CA 1
ATOM 1029 C C . MET A 1 123 ? 46.707 3.216 -80.576 1.00 76.44 123 MET A C 1
ATOM 1031 O O . MET A 1 123 ? 46.015 3.311 -79.562 1.00 76.44 123 MET A O 1
ATOM 1035 N N . ILE A 1 124 ? 47.499 2.159 -80.791 1.00 77.75 124 ILE A N 1
ATOM 1036 C CA . ILE A 1 124 ? 47.659 1.070 -79.815 1.00 77.75 124 ILE A CA 1
ATOM 1037 C C . ILE A 1 124 ? 48.279 1.592 -78.514 1.00 77.75 124 ILE A C 1
ATOM 1039 O O . ILE A 1 124 ? 47.852 1.181 -77.435 1.00 77.75 124 ILE A O 1
ATOM 1043 N N . GLU A 1 125 ? 49.265 2.486 -78.591 1.00 82.25 125 GLU A N 1
ATOM 1044 C CA . GLU A 1 125 ? 49.913 3.037 -77.400 1.00 82.25 125 GLU A CA 1
ATOM 1045 C C . GLU A 1 125 ? 48.975 3.949 -76.599 1.00 82.25 125 GLU A C 1
ATOM 1047 O O . GLU A 1 125 ? 48.912 3.838 -75.374 1.00 82.25 125 GLU A O 1
ATOM 1052 N N . VAL A 1 126 ? 48.163 4.772 -77.267 1.00 81.44 126 VAL A N 1
ATOM 1053 C CA . VAL A 1 126 ? 47.149 5.589 -76.583 1.00 81.44 126 VAL A CA 1
ATOM 1054 C C . VAL A 1 126 ? 46.090 4.717 -75.912 1.00 81.44 126 VAL A C 1
ATOM 1056 O O . VAL A 1 126 ? 45.810 4.927 -74.736 1.00 81.44 126 VAL A O 1
ATOM 1059 N N . LEU A 1 127 ? 45.588 3.672 -76.577 1.00 81.00 127 LEU A N 1
ATOM 1060 C CA . LEU A 1 127 ? 44.642 2.731 -75.962 1.00 81.00 127 LEU A CA 1
ATOM 1061 C C . LEU A 1 127 ? 45.248 1.979 -74.765 1.00 81.00 127 LEU A C 1
ATOM 1063 O O . LEU A 1 127 ? 44.548 1.671 -73.799 1.00 81.00 127 LEU A O 1
ATOM 1067 N N . ARG A 1 128 ? 46.553 1.675 -74.795 1.00 83.12 128 ARG A N 1
ATOM 1068 C CA . ARG A 1 128 ? 47.256 1.082 -73.645 1.00 83.12 128 ARG A CA 1
ATOM 1069 C C . ARG A 1 128 ? 47.334 2.052 -72.474 1.00 83.12 128 ARG A C 1
ATOM 1071 O O . ARG A 1 128 ? 47.071 1.636 -71.348 1.00 83.12 128 ARG A O 1
ATOM 1078 N N . LEU A 1 129 ? 47.675 3.315 -72.724 1.00 84.56 129 LEU A N 1
ATOM 1079 C CA . LEU A 1 129 ? 47.727 4.346 -71.686 1.00 84.56 129 LEU A CA 1
ATOM 1080 C C . LEU A 1 129 ? 46.334 4.645 -71.120 1.00 84.56 129 LEU A C 1
ATOM 1082 O O . LEU A 1 129 ? 46.187 4.706 -69.904 1.00 84.56 129 LEU A O 1
ATOM 1086 N N . GLU A 1 130 ? 45.307 4.736 -71.967 1.00 86.31 130 GLU A N 1
ATOM 1087 C CA . GLU A 1 130 ? 43.911 4.879 -71.539 1.00 86.31 130 GLU A CA 1
ATOM 1088 C C . GLU A 1 130 ? 43.473 3.708 -70.663 1.00 86.31 130 GLU A C 1
ATOM 1090 O O . GLU A 1 130 ? 42.890 3.922 -69.603 1.00 86.31 130 GLU A O 1
ATOM 1095 N N . LYS A 1 131 ? 43.818 2.471 -71.043 1.00 89.81 131 LYS A N 1
ATOM 1096 C CA . LYS A 1 131 ? 43.548 1.300 -70.207 1.00 89.81 131 LYS A CA 1
ATOM 1097 C C . LYS A 1 131 ? 44.248 1.400 -68.849 1.00 89.81 131 LYS A C 1
ATOM 1099 O O . LYS A 1 131 ? 43.618 1.131 -67.836 1.00 89.81 131 LYS A O 1
ATOM 1104 N N . ILE A 1 132 ? 45.522 1.798 -68.810 1.00 88.81 132 ILE A N 1
ATOM 1105 C CA . ILE A 1 132 ? 46.267 1.962 -67.549 1.00 88.81 132 ILE A CA 1
ATOM 1106 C C . ILE A 1 132 ? 45.612 3.030 -66.661 1.00 88.81 132 ILE A C 1
ATOM 1108 O O . ILE A 1 132 ? 45.490 2.825 -65.453 1.00 88.81 132 ILE A O 1
ATOM 1112 N N . CYS A 1 133 ? 45.169 4.147 -67.242 1.00 88.88 133 CYS A N 1
ATOM 1113 C CA . CYS A 1 133 ? 44.435 5.183 -66.517 1.00 88.88 133 CYS A CA 1
ATOM 1114 C C . CYS A 1 133 ? 43.097 4.655 -65.980 1.00 88.88 133 CYS A C 1
ATOM 1116 O O . CYS A 1 133 ? 42.809 4.837 -64.802 1.00 88.88 133 CYS A O 1
ATOM 1118 N N . LEU A 1 134 ? 42.325 3.931 -66.795 1.00 92.06 134 LEU A N 1
ATOM 1119 C CA . LEU A 1 134 ? 41.058 3.329 -66.373 1.00 92.06 134 LEU A CA 1
ATOM 1120 C C . LEU A 1 134 ? 41.249 2.280 -65.272 1.00 92.06 134 LEU A C 1
ATOM 1122 O O . LEU A 1 134 ? 40.484 2.269 -64.312 1.00 92.06 134 LEU A O 1
ATOM 1126 N N . ASP A 1 135 ? 42.268 1.425 -65.373 1.00 91.56 135 ASP A N 1
ATOM 1127 C CA . ASP A 1 135 ? 42.580 0.416 -64.354 1.00 91.56 135 ASP A CA 1
ATOM 1128 C C . ASP A 1 135 ? 42.952 1.094 -63.020 1.00 91.56 135 ASP A C 1
ATOM 1130 O O . ASP A 1 135 ? 42.543 0.637 -61.949 1.00 91.56 135 ASP A O 1
ATOM 1134 N N . ARG A 1 136 ? 43.676 2.222 -63.075 1.00 92.69 136 ARG A N 1
ATOM 1135 C CA . ARG A 1 136 ? 43.993 3.041 -61.899 1.00 92.69 136 ARG A CA 1
ATOM 1136 C C . ARG A 1 136 ? 42.747 3.685 -61.294 1.00 92.69 136 ARG A C 1
ATOM 1138 O O . ARG A 1 136 ? 42.557 3.577 -60.086 1.00 92.69 136 ARG A O 1
ATOM 1145 N N . ASP A 1 137 ? 41.903 4.314 -62.105 1.00 91.50 137 ASP A N 1
ATOM 1146 C CA . ASP A 1 137 ? 40.668 4.945 -61.631 1.00 91.50 137 ASP A CA 1
ATOM 1147 C C . ASP A 1 137 ? 39.726 3.905 -61.007 1.00 91.50 137 ASP A C 1
ATOM 1149 O O . ASP A 1 137 ? 39.142 4.144 -59.949 1.00 91.50 137 ASP A O 1
ATOM 1153 N N . CYS A 1 138 ? 39.632 2.710 -61.602 1.00 89.94 138 CYS A N 1
ATOM 1154 C CA . CYS A 1 138 ? 38.884 1.590 -61.030 1.00 89.94 138 CYS A CA 1
ATOM 1155 C C . CYS A 1 138 ? 39.430 1.175 -59.656 1.00 89.94 138 CYS A C 1
ATOM 1157 O O . CYS A 1 138 ? 38.644 0.919 -58.744 1.00 89.94 138 CYS A O 1
ATOM 1159 N N . ALA A 1 139 ? 40.755 1.122 -59.488 1.00 93.88 139 ALA A N 1
ATOM 1160 C CA . ALA A 1 139 ? 41.371 0.802 -58.202 1.00 93.88 139 ALA A CA 1
ATOM 1161 C C . ALA A 1 139 ? 41.103 1.894 -57.150 1.00 93.88 139 ALA A C 1
ATOM 1163 O O . ALA A 1 139 ? 40.704 1.577 -56.032 1.00 93.88 139 ALA A O 1
ATOM 1164 N N . GLU A 1 140 ? 41.234 3.175 -57.513 1.00 94.00 140 GLU A N 1
ATOM 1165 C CA . GLU A 1 140 ? 40.934 4.296 -56.610 1.00 94.00 140 GLU A CA 1
ATOM 1166 C C . GLU A 1 140 ? 39.449 4.320 -56.194 1.00 94.00 140 GLU A C 1
ATOM 1168 O O . GLU A 1 140 ? 39.130 4.640 -55.046 1.00 94.00 140 GLU A O 1
ATOM 1173 N N . LEU A 1 141 ? 38.528 3.954 -57.093 1.00 93.12 141 LEU A N 1
ATOM 1174 C CA . LEU A 1 141 ? 37.104 3.821 -56.770 1.00 93.12 141 LEU A CA 1
ATOM 1175 C C . LEU A 1 141 ? 36.820 2.633 -55.846 1.00 93.12 141 LEU A C 1
ATOM 1177 O O . LEU A 1 141 ? 36.064 2.796 -54.890 1.00 93.12 141 LEU A O 1
ATOM 1181 N N . ALA A 1 142 ? 37.443 1.477 -56.083 1.00 94.00 142 ALA A N 1
ATOM 1182 C CA . ALA A 1 142 ? 37.313 0.309 -55.213 1.00 94.00 142 ALA A CA 1
ATOM 1183 C C . ALA A 1 142 ? 37.861 0.572 -53.798 1.00 94.00 142 ALA A C 1
ATOM 1185 O O . ALA A 1 142 ? 37.292 0.103 -52.814 1.00 94.00 142 ALA A O 1
ATOM 1186 N N . ASP A 1 143 ? 38.941 1.345 -53.673 1.00 95.50 143 ASP A N 1
ATOM 1187 C CA . ASP A 1 143 ? 39.480 1.766 -52.376 1.00 95.50 143 ASP A CA 1
ATOM 1188 C C . ASP A 1 143 ? 38.501 2.696 -51.647 1.00 95.50 143 ASP A C 1
ATOM 1190 O O . ASP A 1 143 ? 38.179 2.465 -50.483 1.00 95.50 143 ASP A O 1
ATOM 1194 N N . ARG A 1 144 ? 37.937 3.686 -52.352 1.00 95.06 144 ARG A N 1
ATOM 1195 C CA . ARG A 1 144 ? 36.918 4.588 -51.787 1.00 95.06 144 ARG A CA 1
ATOM 1196 C C . ARG A 1 144 ? 35.635 3.863 -51.390 1.00 95.06 144 ARG A C 1
ATOM 1198 O O . ARG A 1 144 ? 35.030 4.224 -50.384 1.00 95.06 144 ARG A O 1
ATOM 1205 N N . GLU A 1 145 ? 35.200 2.872 -52.164 1.00 95.38 145 GLU A N 1
ATOM 1206 C CA . GLU A 1 145 ? 34.031 2.053 -51.829 1.00 95.38 145 GLU A CA 1
ATOM 1207 C C . GLU A 1 145 ? 34.270 1.272 -50.533 1.00 95.38 145 GLU A C 1
ATOM 1209 O O . GLU A 1 145 ? 33.409 1.274 -49.652 1.00 95.38 145 GLU A O 1
ATOM 1214 N N . ARG A 1 146 ? 35.468 0.695 -50.363 1.00 95.69 146 ARG A N 1
ATOM 1215 C CA . ARG A 1 146 ? 35.858 0.020 -49.117 1.00 95.69 146 ARG A CA 1
ATOM 1216 C C . ARG A 1 146 ? 35.878 0.975 -47.923 1.00 95.69 146 ARG A C 1
ATOM 1218 O O . ARG A 1 146 ? 35.307 0.635 -46.890 1.00 95.69 146 ARG A O 1
ATOM 1225 N N . ASP A 1 147 ? 36.447 2.169 -48.075 1.00 96.19 147 ASP A N 1
ATOM 1226 C CA . ASP A 1 147 ? 36.476 3.182 -47.009 1.00 96.19 147 ASP A CA 1
ATOM 1227 C C . ASP A 1 147 ? 35.060 3.634 -46.610 1.00 96.19 147 ASP A C 1
ATOM 1229 O O . ASP A 1 147 ? 34.746 3.772 -45.425 1.00 96.19 147 ASP A O 1
ATOM 1233 N N . LEU A 1 148 ? 34.177 3.853 -47.592 1.00 95.31 148 LEU A N 1
ATOM 1234 C CA . LEU A 1 148 ? 32.779 4.209 -47.334 1.00 95.31 148 LEU A CA 1
ATOM 1235 C C . LEU A 1 148 ? 32.028 3.075 -46.635 1.00 95.31 148 LEU A C 1
ATOM 1237 O O . LEU A 1 148 ? 31.247 3.332 -45.718 1.00 95.31 148 LEU A O 1
ATOM 1241 N N . GLN A 1 149 ? 32.272 1.829 -47.033 1.00 95.75 149 GLN A N 1
ATOM 1242 C CA . GLN A 1 149 ? 31.638 0.671 -46.419 1.00 95.75 149 GLN A CA 1
ATOM 1243 C C . GLN A 1 149 ? 32.089 0.484 -44.965 1.00 95.75 149 GLN A C 1
ATOM 1245 O O . GLN A 1 149 ? 31.244 0.280 -44.094 1.00 95.75 149 GLN A O 1
ATOM 1250 N N . GLU A 1 150 ? 33.377 0.678 -44.670 1.00 96.19 150 GLU A N 1
ATOM 1251 C CA . GLU A 1 150 ? 33.882 0.672 -43.294 1.00 96.19 150 GLU A CA 1
ATOM 1252 C C . GLU A 1 150 ? 33.234 1.783 -42.447 1.00 96.19 150 GLU A C 1
ATOM 1254 O O . GLU A 1 150 ? 32.809 1.541 -41.315 1.00 96.19 150 GLU A O 1
ATOM 1259 N N . GLN A 1 151 ? 33.080 2.996 -42.992 1.00 95.81 151 GLN A N 1
ATOM 1260 C CA . GLN A 1 151 ? 32.407 4.095 -42.286 1.00 95.81 151 GLN A CA 1
ATOM 1261 C C . GLN A 1 151 ? 30.935 3.788 -41.985 1.00 95.81 151 GLN A C 1
ATOM 1263 O O . GLN A 1 151 ? 30.446 4.113 -40.898 1.00 95.81 151 GLN A O 1
ATOM 1268 N N . ILE A 1 152 ? 30.225 3.157 -42.924 1.00 95.81 152 ILE A N 1
ATOM 1269 C CA . ILE A 1 152 ? 28.831 2.739 -42.730 1.00 95.81 152 ILE A CA 1
ATOM 1270 C C . ILE A 1 152 ? 28.750 1.690 -41.617 1.00 95.81 152 ILE A C 1
ATOM 1272 O O . ILE A 1 152 ? 27.952 1.847 -40.692 1.00 95.81 152 ILE A O 1
ATOM 1276 N N . GLU A 1 153 ? 29.609 0.670 -41.645 1.00 95.88 153 GLU A N 1
ATOM 1277 C CA . GLU A 1 153 ? 29.644 -0.374 -40.615 1.00 95.88 153 GLU A CA 1
ATOM 1278 C C . GLU A 1 153 ? 29.946 0.202 -39.224 1.00 95.88 153 GLU A C 1
ATOM 1280 O O . GLU A 1 153 ? 29.265 -0.129 -38.249 1.00 95.88 153 GLU A O 1
ATOM 1285 N N . GLN A 1 154 ? 30.902 1.131 -39.116 1.00 95.19 154 GLN A N 1
ATOM 1286 C CA . GLN A 1 154 ? 31.200 1.824 -37.858 1.00 95.19 154 GLN A CA 1
ATOM 1287 C C . GLN A 1 154 ? 30.010 2.653 -37.356 1.00 95.19 154 GLN A C 1
ATOM 1289 O O . GLN A 1 154 ? 29.718 2.662 -36.155 1.00 95.19 154 GLN A O 1
ATOM 1294 N N . MET A 1 155 ? 29.290 3.326 -38.257 1.00 95.19 155 MET A N 1
ATOM 1295 C CA . MET A 1 155 ? 28.099 4.101 -37.910 1.00 95.19 155 MET A CA 1
ATOM 1296 C C . MET A 1 155 ? 26.963 3.199 -37.413 1.00 95.19 155 MET A C 1
ATOM 1298 O O . MET A 1 155 ? 26.321 3.511 -36.404 1.00 95.19 155 MET A O 1
ATOM 1302 N N . GLU A 1 156 ? 26.735 2.062 -38.072 1.00 95.25 156 GLU A N 1
ATOM 1303 C CA . GLU A 1 156 ? 25.753 1.070 -37.637 1.00 95.25 156 GLU A CA 1
ATOM 1304 C C . GLU A 1 156 ? 26.109 0.469 -36.276 1.00 95.25 156 GLU A C 1
ATOM 1306 O O . GLU A 1 156 ? 25.240 0.357 -35.407 1.00 95.25 156 GLU A O 1
ATOM 1311 N N . LEU A 1 157 ? 27.381 0.128 -36.053 1.00 94.81 157 LEU A N 1
ATOM 1312 C CA . LEU A 1 157 ? 27.862 -0.361 -34.761 1.00 94.81 157 LEU A CA 1
ATOM 1313 C C . LEU A 1 157 ? 27.643 0.681 -33.658 1.00 94.81 157 LEU A C 1
ATOM 1315 O O . LEU A 1 157 ? 27.088 0.356 -32.607 1.00 94.81 157 LEU A O 1
ATOM 1319 N N . ALA A 1 158 ? 28.000 1.944 -33.906 1.00 93.12 158 ALA A N 1
ATOM 1320 C CA . ALA A 1 158 ? 27.788 3.033 -32.955 1.00 93.12 158 ALA A CA 1
ATOM 1321 C C . ALA A 1 158 ? 26.298 3.242 -32.632 1.00 93.12 158 ALA A C 1
ATOM 1323 O O . ALA A 1 158 ? 25.935 3.485 -31.477 1.00 93.12 158 ALA A O 1
ATOM 1324 N N . ARG A 1 159 ? 25.419 3.112 -33.633 1.00 93.31 159 ARG A N 1
ATOM 1325 C CA . ARG A 1 159 ? 23.967 3.173 -33.443 1.00 93.31 159 ARG A CA 1
ATOM 1326 C C . ARG A 1 159 ? 23.459 2.012 -32.584 1.00 93.31 159 ARG A C 1
ATOM 1328 O O . ARG A 1 159 ? 22.758 2.262 -31.605 1.00 93.31 159 ARG A O 1
ATOM 1335 N N . ARG A 1 160 ? 23.851 0.772 -32.896 1.00 93.62 160 ARG A N 1
ATOM 1336 C CA . ARG A 1 160 ? 23.448 -0.424 -32.132 1.00 93.62 160 ARG A CA 1
ATOM 1337 C C . ARG A 1 160 ? 23.900 -0.343 -30.676 1.00 93.62 160 ARG A C 1
ATOM 1339 O O . ARG A 1 160 ? 23.123 -0.663 -29.783 1.00 93.62 160 ARG A O 1
ATOM 1346 N N . LEU A 1 161 ? 25.117 0.142 -30.414 1.00 94.06 161 LEU A N 1
ATOM 1347 C CA . LEU A 1 161 ? 25.603 0.343 -29.045 1.00 94.06 161 LEU A CA 1
ATOM 1348 C C . LEU A 1 161 ? 24.684 1.286 -28.257 1.00 94.06 161 LEU A C 1
ATOM 1350 O O . LEU A 1 161 ? 24.237 0.925 -27.169 1.00 94.06 161 LEU A O 1
ATOM 1354 N N . ARG A 1 162 ? 24.307 2.434 -28.833 1.00 91.38 162 ARG A N 1
ATOM 1355 C CA . ARG A 1 162 ? 23.376 3.378 -28.190 1.00 91.38 162 ARG A CA 1
ATOM 1356 C C . ARG A 1 162 ? 21.993 2.776 -27.944 1.00 91.38 162 ARG A C 1
ATOM 1358 O O . ARG A 1 162 ? 21.431 2.987 -26.873 1.00 91.38 162 ARG A O 1
ATOM 1365 N N . GLU A 1 163 ? 21.455 2.023 -28.901 1.00 93.12 163 GLU A N 1
ATOM 1366 C CA . GLU A 1 163 ? 20.167 1.331 -28.744 1.00 93.12 163 GLU A CA 1
ATOM 1367 C C . GLU A 1 163 ? 20.230 0.310 -27.595 1.00 93.12 163 GLU A C 1
ATOM 1369 O O . GLU A 1 163 ? 19.352 0.296 -26.733 1.00 93.12 163 GLU A O 1
ATOM 1374 N N . THR A 1 164 ? 21.309 -0.476 -27.496 1.00 93.94 164 THR A N 1
ATOM 1375 C CA . THR A 1 164 ? 21.481 -1.424 -26.379 1.00 93.94 164 THR A CA 1
ATOM 1376 C C . THR A 1 164 ? 21.660 -0.734 -25.026 1.00 93.94 164 THR A C 1
ATOM 1378 O O . THR A 1 164 ? 21.148 -1.220 -24.019 1.00 93.94 164 THR A O 1
ATOM 1381 N N . GLU A 1 165 ? 22.357 0.404 -24.971 1.00 95.62 165 GLU A N 1
ATOM 1382 C CA . GLU A 1 165 ? 22.489 1.196 -23.744 1.00 95.62 165 GLU A CA 1
ATOM 1383 C C . GLU A 1 165 ? 21.156 1.807 -23.310 1.00 95.62 165 GLU A C 1
ATOM 1385 O O . GLU A 1 165 ? 20.850 1.798 -22.117 1.00 95.62 165 GLU A O 1
ATOM 1390 N N . MET A 1 166 ? 20.347 2.299 -24.256 1.00 95.56 166 MET A N 1
ATOM 1391 C CA . MET A 1 166 ? 18.988 2.757 -23.961 1.00 95.56 166 MET A CA 1
ATOM 1392 C C . MET A 1 166 ? 18.140 1.630 -23.379 1.00 95.56 166 MET A C 1
ATOM 1394 O O . MET A 1 166 ? 17.566 1.818 -22.311 1.00 95.56 166 MET A O 1
ATOM 1398 N N . LEU A 1 167 ? 18.125 0.451 -24.009 1.00 95.31 167 LEU A N 1
ATOM 1399 C CA . LEU A 1 167 ? 17.358 -0.696 -23.512 1.00 95.31 167 LEU A CA 1
ATOM 1400 C C . LEU A 1 167 ? 17.772 -1.091 -22.086 1.00 95.31 167 LEU A C 1
ATOM 1402 O O . LEU A 1 167 ? 16.911 -1.307 -21.236 1.00 95.31 167 LEU A O 1
ATOM 1406 N N . LYS A 1 168 ? 19.079 -1.100 -21.787 1.00 96.88 168 LYS A N 1
ATOM 1407 C CA . LYS A 1 168 ? 19.585 -1.348 -20.425 1.00 96.88 168 LYS A CA 1
ATOM 1408 C C . LYS A 1 168 ? 19.115 -0.286 -19.428 1.00 96.88 168 LYS A C 1
ATOM 1410 O O . LYS A 1 168 ? 18.753 -0.617 -18.304 1.00 96.88 168 LYS A O 1
ATOM 1415 N N . ARG A 1 169 ? 19.110 0.994 -19.813 1.00 95.88 169 ARG A N 1
ATOM 1416 C CA . ARG A 1 169 ? 18.610 2.080 -18.950 1.00 95.88 169 ARG A CA 1
ATOM 1417 C C . ARG A 1 169 ? 17.108 1.968 -18.713 1.00 95.88 169 ARG A C 1
ATOM 1419 O O . ARG A 1 169 ? 16.668 2.166 -17.587 1.00 95.88 169 ARG A O 1
ATOM 1426 N N . GLU A 1 170 ? 16.334 1.630 -19.737 1.00 96.69 170 GLU A N 1
ATOM 1427 C CA . GLU A 1 170 ? 14.892 1.407 -19.610 1.00 96.69 170 GLU A CA 1
ATOM 1428 C C . GLU A 1 170 ? 14.564 0.221 -18.698 1.00 96.69 170 GLU A C 1
ATOM 1430 O O . GLU A 1 170 ? 13.589 0.278 -17.953 1.00 96.69 170 GLU A O 1
ATOM 1435 N N . GLU A 1 171 ? 15.364 -0.844 -18.735 1.00 96.75 171 GLU A N 1
ATOM 1436 C CA . GLU A 1 171 ? 15.229 -1.989 -17.829 1.00 96.75 171 GLU A CA 1
ATOM 1437 C C . GLU A 1 171 ? 15.556 -1.608 -16.376 1.00 96.75 171 GLU A C 1
ATOM 1439 O O . GLU A 1 171 ? 14.807 -1.948 -15.458 1.00 96.75 171 GLU A O 1
ATOM 1444 N N . ILE A 1 172 ? 16.612 -0.818 -16.154 1.00 97.06 172 ILE A N 1
ATOM 1445 C CA . ILE A 1 172 ? 16.935 -0.273 -14.825 1.00 97.06 172 ILE A CA 1
ATOM 1446 C C . ILE A 1 172 ? 15.792 0.612 -14.306 1.00 97.06 172 ILE A C 1
ATOM 1448 O O . ILE A 1 172 ? 15.398 0.494 -13.151 1.00 97.06 172 ILE A O 1
ATOM 1452 N N . ILE A 1 173 ? 15.224 1.480 -15.146 1.00 96.56 173 ILE A N 1
ATOM 1453 C CA . ILE A 1 173 ? 14.112 2.349 -14.734 1.00 96.56 173 ILE A CA 1
ATOM 1454 C C . ILE A 1 173 ? 12.871 1.517 -14.395 1.00 96.56 173 ILE A C 1
ATOM 1456 O O . ILE A 1 173 ? 12.241 1.772 -13.372 1.00 96.56 173 ILE A O 1
ATOM 1460 N N . ARG A 1 174 ? 12.537 0.506 -15.209 1.00 97.06 174 ARG A N 1
ATOM 1461 C CA . ARG A 1 174 ? 11.411 -0.402 -14.938 1.00 97.06 174 ARG A CA 1
ATOM 1462 C C . ARG A 1 174 ? 11.581 -1.140 -13.612 1.00 97.06 174 ARG A C 1
ATOM 1464 O O . ARG A 1 174 ? 10.699 -1.075 -12.769 1.00 97.06 174 ARG A O 1
ATOM 1471 N N . THR A 1 175 ? 12.743 -1.747 -13.378 1.00 96.44 175 THR A N 1
ATOM 1472 C CA . THR A 1 175 ? 13.017 -2.456 -12.114 1.00 96.44 175 THR A CA 1
ATOM 1473 C C . THR A 1 175 ? 12.972 -1.525 -10.897 1.00 96.44 175 THR A C 1
ATOM 1475 O O . THR A 1 175 ? 12.472 -1.914 -9.843 1.00 96.44 175 THR A O 1
ATOM 1478 N N . GLN A 1 176 ? 13.429 -0.274 -11.032 1.00 96.31 176 GLN A N 1
ATOM 1479 C CA . GLN A 1 176 ? 13.284 0.738 -9.982 1.00 96.31 176 GLN A CA 1
ATOM 1480 C C . GLN A 1 176 ? 11.815 1.098 -9.727 1.00 96.31 176 GLN A C 1
ATOM 1482 O O . GLN A 1 176 ? 11.407 1.182 -8.570 1.00 96.31 176 GLN A O 1
ATOM 1487 N N . GLN A 1 177 ? 11.010 1.280 -10.775 1.00 96.31 177 GLN A N 1
ATOM 1488 C CA . GLN A 1 177 ? 9.575 1.546 -10.642 1.00 96.31 177 GLN A CA 1
ATOM 1489 C C . GLN A 1 177 ? 8.849 0.393 -9.944 1.00 96.31 177 GLN A C 1
ATOM 1491 O O . GLN A 1 177 ? 8.120 0.647 -8.987 1.00 96.31 177 GLN A O 1
ATOM 1496 N N . ASP A 1 178 ? 9.127 -0.851 -10.340 1.00 96.56 178 ASP A N 1
ATOM 1497 C CA . ASP A 1 178 ? 8.558 -2.044 -9.707 1.00 96.56 178 ASP A CA 1
ATOM 1498 C C . ASP A 1 178 ? 8.941 -2.112 -8.218 1.00 96.56 178 ASP A C 1
ATOM 1500 O O . ASP A 1 178 ? 8.100 -2.373 -7.358 1.00 96.56 178 ASP A O 1
ATOM 1504 N N . SER A 1 179 ? 10.204 -1.814 -7.882 1.00 96.44 179 SER A N 1
ATOM 1505 C CA . SER A 1 179 ? 10.660 -1.798 -6.486 1.00 96.44 179 SER A CA 1
ATOM 1506 C C . SER A 1 179 ? 9.946 -0.735 -5.641 1.00 96.44 179 SER A C 1
ATOM 1508 O O . SER A 1 179 ? 9.523 -1.020 -4.521 1.00 96.44 179 SER A O 1
ATOM 1510 N N . LEU A 1 180 ? 9.731 0.462 -6.197 1.00 96.81 180 LEU A N 1
ATOM 1511 C CA . LEU A 1 180 ? 9.015 1.547 -5.525 1.00 96.81 180 LEU A CA 1
ATOM 1512 C C . LEU A 1 180 ? 7.527 1.226 -5.346 1.00 96.81 180 LEU A C 1
ATOM 1514 O O . LEU A 1 180 ? 6.936 1.590 -4.329 1.00 96.81 180 LEU A O 1
ATOM 1518 N N . GLU A 1 181 ? 6.909 0.547 -6.313 1.00 96.75 181 GLU A N 1
ATOM 1519 C CA . GLU A 1 181 ? 5.527 0.084 -6.195 1.00 96.75 181 GLU A CA 1
ATOM 1520 C C . GLU A 1 181 ? 5.387 -0.959 -5.080 1.00 96.75 181 GLU A C 1
ATOM 1522 O O . GLU A 1 181 ? 4.477 -0.853 -4.255 1.00 96.75 181 GLU A O 1
ATOM 1527 N N . ILE A 1 182 ? 6.329 -1.902 -4.984 1.00 96.88 182 ILE A N 1
ATOM 1528 C CA . ILE A 1 182 ? 6.369 -2.883 -3.893 1.00 96.88 182 ILE A CA 1
ATOM 1529 C C . ILE A 1 182 ? 6.508 -2.183 -2.534 1.00 96.88 182 ILE A C 1
ATOM 1531 O O . ILE A 1 182 ? 5.728 -2.474 -1.625 1.00 96.88 182 ILE A O 1
ATOM 1535 N N . GLU A 1 183 ? 7.447 -1.245 -2.382 1.00 95.38 183 GLU A N 1
ATOM 1536 C CA . GLU A 1 183 ? 7.623 -0.489 -1.132 1.00 95.38 183 GLU A CA 1
ATOM 1537 C C . GLU A 1 183 ? 6.362 0.302 -0.755 1.00 95.38 183 GLU A C 1
ATOM 1539 O O . GLU A 1 183 ? 5.944 0.311 0.407 1.00 95.38 183 GLU A O 1
ATOM 1544 N N . LYS A 1 184 ? 5.705 0.927 -1.740 1.00 97.06 184 LYS A N 1
ATOM 1545 C CA . LYS A 1 184 ? 4.444 1.644 -1.531 1.00 97.06 184 LYS A CA 1
ATOM 1546 C C . LYS A 1 184 ? 3.343 0.707 -1.029 1.00 97.06 184 LYS A C 1
ATOM 1548 O O . LYS A 1 184 ? 2.669 1.043 -0.055 1.00 97.06 184 LYS A O 1
ATOM 1553 N N . LEU A 1 185 ? 3.175 -0.459 -1.655 1.00 96.50 185 LEU A N 1
ATOM 1554 C CA . LEU A 1 185 ? 2.178 -1.452 -1.244 1.00 96.50 185 LEU A CA 1
ATOM 1555 C C . LEU A 1 185 ? 2.471 -2.003 0.158 1.00 96.50 185 LEU A C 1
ATOM 1557 O O . LEU A 1 185 ? 1.555 -2.127 0.968 1.00 96.50 185 LEU A O 1
ATOM 1561 N N . GLN A 1 186 ? 3.738 -2.272 0.486 1.00 96.38 186 GLN A N 1
ATOM 1562 C CA . GLN A 1 186 ? 4.145 -2.690 1.834 1.00 96.38 186 GLN A CA 1
ATOM 1563 C C . GLN A 1 186 ? 3.813 -1.627 2.885 1.00 96.38 186 GLN A C 1
ATOM 1565 O O . GLN A 1 186 ? 3.306 -1.944 3.961 1.00 96.38 186 GLN A O 1
ATOM 1570 N N . PHE A 1 187 ? 4.052 -0.354 2.571 1.00 95.62 187 PHE A N 1
ATOM 1571 C CA . PHE A 1 187 ? 3.721 0.749 3.465 1.00 95.62 187 PHE A CA 1
ATOM 1572 C C . PHE A 1 187 ? 2.207 0.930 3.654 1.00 95.62 187 PHE A C 1
ATOM 1574 O O . PHE A 1 187 ? 1.747 1.205 4.765 1.00 95.62 187 PHE A O 1
ATOM 1581 N N . GLU A 1 188 ? 1.417 0.769 2.592 1.00 95.81 188 GLU A N 1
ATOM 1582 C CA . GLU A 1 188 ? -0.046 0.795 2.676 1.00 95.81 188 GLU A CA 1
ATOM 1583 C C . GLU A 1 188 ? -0.584 -0.367 3.522 1.00 95.81 188 GLU A C 1
ATOM 1585 O O . GLU A 1 188 ? -1.420 -0.134 4.398 1.00 95.81 188 GLU A O 1
ATOM 1590 N N . LEU A 1 189 ? -0.054 -1.581 3.343 1.00 96.00 189 LEU A N 1
ATOM 1591 C CA . LEU A 1 189 ? -0.389 -2.739 4.179 1.00 96.00 189 LEU A CA 1
ATOM 1592 C C . LEU A 1 189 ? -0.069 -2.482 5.655 1.00 96.00 189 LEU A C 1
ATOM 1594 O O . LEU A 1 189 ? -0.939 -2.653 6.506 1.00 96.00 189 LEU A O 1
ATOM 1598 N N . PHE A 1 190 ? 1.124 -1.967 5.956 1.00 95.56 190 PHE A N 1
ATOM 1599 C CA . PHE A 1 190 ? 1.520 -1.626 7.324 1.00 95.56 190 PHE A CA 1
ATOM 1600 C C . PHE A 1 190 ? 0.574 -0.605 7.978 1.00 95.56 190 PHE A C 1
ATOM 1602 O O . PHE A 1 190 ? 0.193 -0.746 9.142 1.00 95.56 190 PHE A O 1
ATOM 1609 N N . LYS A 1 191 ? 0.138 0.421 7.233 1.00 95.44 191 LYS A N 1
ATOM 1610 C CA . LYS A 1 191 ? -0.858 1.387 7.727 1.00 95.44 191 LYS A CA 1
ATOM 1611 C C . LYS A 1 191 ? -2.193 0.728 8.055 1.00 95.44 191 LYS A C 1
ATOM 1613 O O . LYS A 1 191 ? -2.818 1.083 9.057 1.00 95.44 191 LYS A O 1
ATOM 1618 N N . VAL A 1 192 ? -2.647 -0.194 7.208 1.00 94.19 192 VAL A N 1
ATOM 1619 C CA . VAL A 1 192 ? -3.894 -0.932 7.437 1.00 94.19 192 VAL A CA 1
ATOM 1620 C C . VAL A 1 192 ? -3.769 -1.787 8.693 1.00 94.19 192 VAL A C 1
ATOM 1622 O O . VAL A 1 192 ? -4.635 -1.679 9.562 1.00 94.19 192 VAL A O 1
ATOM 1625 N N . GLU A 1 193 ? -2.675 -2.533 8.847 1.00 94.12 193 GLU A N 1
ATOM 1626 C CA . GLU A 1 193 ? -2.405 -3.357 10.031 1.00 94.12 193 GLU A CA 1
ATOM 1627 C C . GLU A 1 193 ? -2.411 -2.527 11.320 1.00 94.12 193 GLU A C 1
ATOM 1629 O O . GLU A 1 193 ? -3.144 -2.858 12.253 1.00 94.12 193 GLU A O 1
ATOM 1634 N N . GLN A 1 194 ? -1.706 -1.387 11.351 1.00 91.38 194 GLN A N 1
ATOM 1635 C CA . GLN A 1 194 ? -1.742 -0.481 12.506 1.00 91.38 194 GLN A CA 1
ATOM 1636 C C . GLN A 1 194 ? -3.157 0.019 12.812 1.00 91.38 194 GLN A C 1
ATOM 1638 O O . GLN A 1 194 ? -3.557 0.111 13.975 1.00 91.38 194 GLN A O 1
ATOM 1643 N N . SER A 1 195 ? -3.936 0.345 11.777 1.00 91.25 195 SER A N 1
ATOM 1644 C CA . SER A 1 195 ? -5.313 0.805 11.959 1.00 91.25 195 SER A CA 1
ATOM 1645 C C . SER A 1 195 ? -6.221 -0.296 12.517 1.00 91.25 195 SER A C 1
ATOM 1647 O O . SER A 1 195 ? -7.067 -0.025 13.371 1.00 91.25 195 SER A O 1
ATOM 1649 N N . GLU A 1 196 ? -6.039 -1.546 12.085 1.00 93.31 196 GLU A N 1
ATOM 1650 C CA . GLU A 1 196 ? -6.779 -2.690 12.611 1.00 93.31 196 GLU A CA 1
ATOM 1651 C C . GLU A 1 196 ? -6.388 -3.009 14.049 1.00 93.31 196 GLU A C 1
ATOM 1653 O O . GLU A 1 196 ? -7.251 -3.313 14.873 1.00 93.31 196 GLU A O 1
ATOM 1658 N N . GLU A 1 197 ? -5.102 -2.920 14.370 1.00 91.88 197 GLU A N 1
ATOM 1659 C CA . GLU A 1 197 ? -4.594 -3.162 15.714 1.00 91.88 197 GLU A CA 1
ATOM 1660 C C . GLU A 1 197 ? -5.108 -2.099 16.696 1.00 91.88 197 GLU A C 1
ATOM 1662 O O . GLU A 1 197 ? -5.587 -2.435 17.784 1.00 91.88 197 GLU A O 1
ATOM 1667 N N . ALA A 1 198 ? -5.164 -0.834 16.265 1.00 88.50 198 ALA A N 1
ATOM 1668 C CA . ALA A 1 198 ? -5.817 0.239 17.008 1.00 88.50 198 ALA A CA 1
ATOM 1669 C C . ALA A 1 198 ? -7.321 -0.022 17.213 1.00 88.50 198 ALA A C 1
ATOM 1671 O O . ALA A 1 198 ? -7.824 0.135 18.327 1.00 88.50 198 ALA A O 1
ATOM 1672 N N . ARG A 1 199 ? -8.050 -0.483 16.183 1.00 89.94 199 ARG A N 1
ATOM 1673 C CA . ARG A 1 199 ? -9.473 -0.864 16.321 1.00 89.94 199 ARG A CA 1
ATOM 1674 C C . ARG A 1 199 ? -9.666 -2.011 17.314 1.00 89.94 199 ARG A C 1
ATOM 1676 O O . ARG A 1 199 ? -10.555 -1.928 18.157 1.00 89.94 199 ARG A O 1
ATOM 1683 N N . LYS A 1 200 ? -8.830 -3.055 17.250 1.00 92.06 200 LYS A N 1
ATOM 1684 C CA . LYS A 1 200 ? -8.861 -4.193 18.188 1.00 92.06 200 LYS A CA 1
ATOM 1685 C C . LYS A 1 200 ? -8.584 -3.741 19.622 1.00 92.06 200 LYS A C 1
ATOM 1687 O O . LYS A 1 200 ? -9.265 -4.189 20.540 1.00 92.06 200 LYS A O 1
ATOM 1692 N N . SER A 1 201 ? -7.617 -2.846 19.821 1.00 90.31 201 SER A N 1
ATOM 1693 C CA . SER A 1 201 ? -7.318 -2.265 21.134 1.00 90.31 201 SER A CA 1
ATOM 1694 C C . SER A 1 201 ? -8.501 -1.459 21.681 1.00 90.31 201 SER A C 1
ATOM 1696 O O . SER A 1 201 ? -8.937 -1.693 22.807 1.00 90.31 201 SER A O 1
ATOM 1698 N N . ASN A 1 202 ? -9.096 -0.589 20.860 1.00 88.31 202 ASN A N 1
ATOM 1699 C CA . ASN A 1 202 ? -10.263 0.202 21.257 1.00 88.31 202 ASN A CA 1
ATOM 1700 C C . ASN A 1 202 ? -11.471 -0.677 21.607 1.00 88.31 202 ASN A C 1
ATOM 1702 O O . ASN A 1 202 ? -12.146 -0.409 22.597 1.00 88.31 202 ASN A O 1
ATOM 1706 N N . ALA A 1 203 ? -11.715 -1.753 20.853 1.00 89.62 203 ALA A N 1
ATOM 1707 C CA . ALA A 1 203 ? -12.770 -2.714 21.175 1.00 89.62 203 ALA A CA 1
ATOM 1708 C C . ALA A 1 203 ? -12.546 -3.370 22.550 1.00 89.62 203 ALA A C 1
ATOM 1710 O O . ALA A 1 203 ? -13.470 -3.441 23.353 1.00 89.62 203 ALA A O 1
ATOM 1711 N N . ARG A 1 204 ? -11.301 -3.755 22.872 1.00 89.19 204 ARG A N 1
ATOM 1712 C CA . ARG A 1 204 ? -10.956 -4.314 24.193 1.00 89.19 204 ARG A CA 1
ATOM 1713 C C . ARG A 1 204 ? -11.182 -3.323 25.337 1.00 89.19 204 ARG A C 1
ATOM 1715 O O . ARG A 1 204 ? -11.549 -3.750 26.428 1.00 89.19 204 ARG A O 1
ATOM 1722 N N . ILE A 1 205 ? -10.943 -2.028 25.115 1.00 87.19 205 ILE A N 1
ATOM 1723 C CA . ILE A 1 205 ? -11.215 -0.984 26.117 1.00 87.19 205 ILE A CA 1
ATOM 1724 C C . ILE A 1 205 ? -12.721 -0.882 26.366 1.00 87.19 205 ILE A C 1
ATOM 1726 O O . ILE A 1 205 ? -13.141 -0.942 27.516 1.00 87.19 205 ILE A O 1
ATOM 1730 N N . LEU A 1 206 ? -13.530 -0.820 25.304 1.00 86.88 206 LEU A N 1
ATOM 1731 C CA . LEU A 1 206 ? -14.991 -0.761 25.423 1.00 86.88 206 LEU A CA 1
ATOM 1732 C C . LEU A 1 206 ? -15.568 -1.992 26.135 1.00 86.88 206 LEU A C 1
ATOM 1734 O O . LEU A 1 206 ? -16.425 -1.844 27.003 1.00 86.88 206 LEU A O 1
ATOM 1738 N N . ASP A 1 207 ? -15.074 -3.191 25.819 1.00 88.00 207 ASP A N 1
ATOM 1739 C CA . ASP A 1 207 ? -15.496 -4.421 26.497 1.00 88.00 207 ASP A CA 1
ATOM 1740 C C . ASP A 1 207 ? -15.121 -4.401 27.984 1.00 88.00 207 ASP A C 1
ATOM 1742 O O . ASP A 1 207 ? -15.929 -4.764 28.839 1.00 88.00 207 ASP A O 1
ATOM 1746 N N . ARG A 1 208 ? -13.909 -3.937 28.317 1.00 88.25 208 ARG A N 1
ATOM 1747 C CA . ARG A 1 208 ? -13.472 -3.793 29.710 1.00 88.25 208 ARG A CA 1
ATOM 1748 C C . ARG A 1 208 ? -14.345 -2.796 30.468 1.00 88.25 208 ARG A C 1
ATOM 1750 O O . ARG A 1 208 ? -14.767 -3.102 31.581 1.00 88.25 208 ARG A O 1
ATOM 1757 N N . ASP A 1 209 ? -14.609 -1.632 29.886 1.00 88.44 209 ASP A N 1
ATOM 1758 C CA . ASP A 1 209 ? -15.429 -0.591 30.509 1.00 88.44 209 ASP A CA 1
ATOM 1759 C C . ASP A 1 209 ? -16.867 -1.075 30.718 1.00 88.44 209 ASP A C 1
ATOM 1761 O O . ASP A 1 209 ? -17.452 -0.828 31.773 1.00 88.44 209 ASP A O 1
ATOM 1765 N N . ARG A 1 210 ? -17.407 -1.845 29.764 1.00 89.56 210 ARG A N 1
ATOM 1766 C CA . ARG A 1 210 ? -18.713 -2.497 29.897 1.00 89.56 210 ARG A CA 1
ATOM 1767 C C . ARG A 1 210 ? -18.744 -3.478 31.066 1.00 89.56 210 ARG A C 1
ATOM 1769 O O . ARG A 1 210 ? -19.639 -3.388 31.895 1.00 89.56 210 ARG A O 1
ATOM 1776 N N . VAL A 1 211 ? -17.750 -4.361 31.190 1.00 90.12 211 VAL A N 1
ATOM 1777 C CA . VAL A 1 211 ? -17.660 -5.295 32.329 1.00 90.12 211 VAL A CA 1
ATOM 1778 C C . VAL A 1 211 ? -17.585 -4.538 33.660 1.00 90.12 211 VAL A C 1
ATOM 1780 O O . VAL A 1 211 ? -18.245 -4.914 34.628 1.00 90.12 211 VAL A O 1
ATOM 1783 N N . VAL A 1 212 ? -16.822 -3.443 33.729 1.00 89.25 212 VAL A N 1
ATOM 1784 C CA . VAL A 1 212 ? -16.750 -2.608 34.940 1.00 89.25 212 VAL A CA 1
ATOM 1785 C C . VAL A 1 212 ? -18.106 -1.971 35.262 1.00 89.25 212 VAL A C 1
ATOM 1787 O O . VAL A 1 212 ? -18.515 -1.971 36.422 1.00 89.25 212 VAL A O 1
ATOM 1790 N N . GLN A 1 213 ? -18.829 -1.459 34.265 1.00 87.69 213 GLN A N 1
ATOM 1791 C CA . GLN A 1 213 ? -20.178 -0.928 34.475 1.00 87.69 213 GLN A CA 1
ATOM 1792 C C . GLN A 1 213 ? -21.143 -2.013 34.960 1.00 87.69 213 GLN A C 1
ATOM 1794 O O . GLN A 1 213 ? -21.826 -1.803 35.961 1.00 87.69 213 GLN A O 1
ATOM 1799 N N . ASP A 1 214 ? -21.143 -3.181 34.317 1.00 90.56 214 ASP A N 1
ATOM 1800 C CA . ASP A 1 214 ? -22.020 -4.297 34.673 1.00 90.56 214 ASP A CA 1
ATOM 1801 C C . ASP A 1 214 ? -21.749 -4.762 36.115 1.00 90.56 214 ASP A C 1
ATOM 1803 O O . ASP A 1 214 ? -22.675 -4.845 36.923 1.00 90.56 214 ASP A O 1
ATOM 1807 N N . THR A 1 215 ? -20.479 -4.952 36.495 1.00 88.25 215 THR A N 1
ATOM 1808 C CA . THR A 1 215 ? -20.107 -5.301 37.882 1.00 88.25 215 THR A CA 1
ATOM 1809 C C . THR A 1 215 ? -20.524 -4.231 38.893 1.00 88.25 215 THR A C 1
ATOM 1811 O O . THR A 1 215 ? -21.102 -4.565 39.922 1.00 88.25 215 THR A O 1
ATOM 1814 N N . TYR A 1 216 ? -20.332 -2.942 38.591 1.00 89.38 216 TYR A N 1
ATOM 1815 C CA . TYR A 1 216 ? -20.787 -1.861 39.469 1.00 89.38 216 TYR A CA 1
ATOM 1816 C C . TYR A 1 216 ? -22.314 -1.843 39.636 1.00 89.38 216 TYR A C 1
ATOM 1818 O O . TYR A 1 216 ? -22.818 -1.578 40.731 1.00 89.38 216 TYR A O 1
ATOM 1826 N N . THR A 1 217 ? -23.067 -2.118 38.564 1.00 88.81 217 THR A N 1
ATOM 1827 C CA . THR A 1 217 ? -24.532 -2.204 38.645 1.00 88.81 217 THR A CA 1
ATOM 1828 C C . THR A 1 217 ? -24.991 -3.402 39.470 1.00 88.81 217 THR A C 1
ATOM 1830 O O . THR A 1 217 ? -25.880 -3.227 40.304 1.00 88.81 217 THR A O 1
ATOM 1833 N N . LEU A 1 218 ? -24.350 -4.566 39.320 1.00 92.94 218 LEU A N 1
ATOM 1834 C CA . LEU A 1 218 ? -24.613 -5.756 40.133 1.00 92.94 218 LEU A CA 1
ATOM 1835 C C . LEU A 1 218 ? -24.330 -5.489 41.616 1.00 92.94 218 LEU A C 1
ATOM 1837 O O . LEU A 1 218 ? -25.228 -5.651 42.436 1.00 92.94 218 LEU A O 1
ATOM 1841 N N . ASP A 1 219 ? -23.163 -4.932 41.952 1.00 92.12 219 ASP A N 1
ATOM 1842 C CA . ASP A 1 219 ? -22.805 -4.568 43.333 1.00 92.12 219 ASP A CA 1
ATOM 1843 C C . ASP A 1 219 ? -23.799 -3.583 43.968 1.00 92.12 219 ASP A C 1
ATOM 1845 O O . ASP A 1 219 ? -23.965 -3.532 45.193 1.00 92.12 219 ASP A O 1
ATOM 1849 N N . ARG A 1 220 ? -24.418 -2.720 43.153 1.00 92.88 220 ARG A N 1
ATOM 1850 C CA . ARG A 1 220 ? -25.441 -1.778 43.617 1.00 92.88 220 ARG A CA 1
ATOM 1851 C C . ARG A 1 220 ? -26.764 -2.489 43.889 1.00 92.88 220 ARG A C 1
ATOM 1853 O O . ARG A 1 220 ? -27.395 -2.191 44.901 1.00 92.88 220 ARG A O 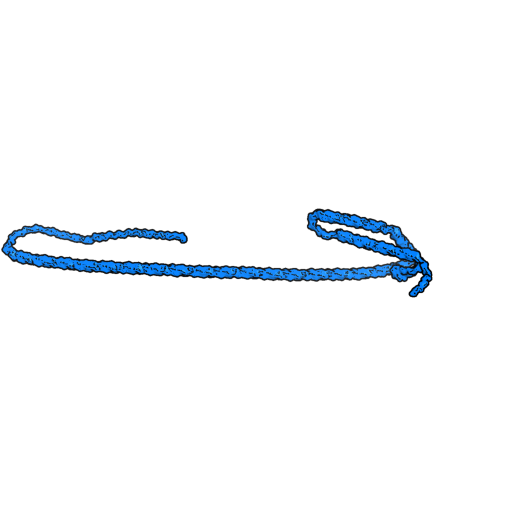1
ATOM 1860 N N . VAL A 1 221 ? -27.169 -3.403 43.008 1.00 93.06 221 VAL A N 1
ATOM 1861 C CA . VAL A 1 221 ? -28.372 -4.231 43.181 1.00 93.06 221 VAL A CA 1
ATOM 1862 C C . VAL A 1 221 ? -28.227 -5.125 44.410 1.00 93.06 221 VAL A C 1
ATOM 1864 O O . VAL A 1 221 ? -29.125 -5.133 45.247 1.00 93.06 221 VAL A O 1
ATOM 1867 N N . ASP A 1 222 ? -27.081 -5.779 44.587 1.00 93.88 222 ASP A N 1
ATOM 1868 C CA . ASP A 1 222 ? -26.812 -6.646 45.738 1.00 93.88 222 ASP A CA 1
ATOM 1869 C C . ASP A 1 222 ? -26.878 -5.875 47.060 1.00 93.88 222 ASP A C 1
ATOM 1871 O O . ASP A 1 222 ? -27.490 -6.333 48.026 1.00 93.88 222 ASP A O 1
ATOM 1875 N N . ARG A 1 223 ? -26.324 -4.655 47.104 1.00 93.62 223 ARG A N 1
ATOM 1876 C CA . ARG A 1 223 ? -26.454 -3.772 48.274 1.00 93.62 223 ARG A CA 1
ATOM 1877 C C . ARG A 1 223 ? -27.903 -3.386 48.556 1.00 93.62 223 ARG A C 1
ATOM 1879 O O . ARG A 1 223 ? -28.314 -3.401 49.713 1.00 93.62 223 ARG A O 1
ATOM 1886 N N . TRP A 1 224 ? -28.682 -3.061 47.527 1.00 95.06 224 TRP A N 1
ATOM 1887 C CA . TRP A 1 224 ? -30.105 -2.751 47.690 1.00 95.06 224 TRP A CA 1
ATOM 1888 C C . TRP A 1 224 ? -30.914 -3.953 48.182 1.00 95.06 224 TRP A C 1
ATOM 1890 O O . TRP A 1 224 ? -31.748 -3.786 49.070 1.00 95.06 224 TRP A O 1
ATOM 1900 N N . LEU A 1 225 ? 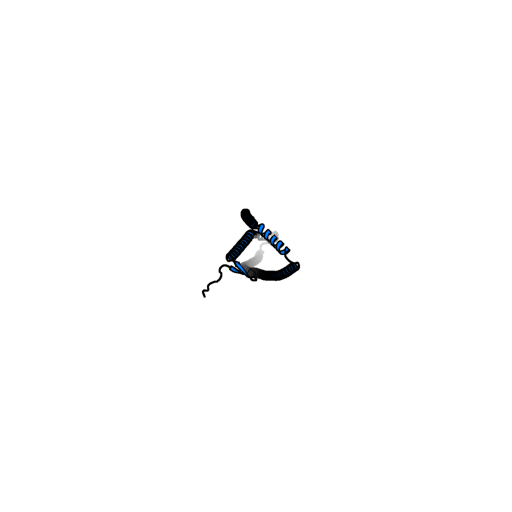-30.645 -5.154 47.664 1.00 95.75 225 LEU A N 1
ATOM 1901 C CA . LEU A 1 225 ? -31.268 -6.392 48.136 1.00 95.75 225 LEU A CA 1
ATOM 1902 C C . LEU A 1 225 ? -30.898 -6.681 49.595 1.00 95.75 225 LEU A C 1
ATOM 1904 O O . LEU A 1 225 ? -31.773 -6.990 50.399 1.00 95.75 225 LEU A O 1
ATOM 1908 N N . ALA A 1 226 ? -29.629 -6.507 49.971 1.00 94.25 226 ALA A N 1
ATOM 1909 C CA . ALA A 1 226 ? -29.188 -6.676 51.353 1.00 94.25 226 ALA A CA 1
ATOM 1910 C C . ALA A 1 226 ? -29.862 -5.671 52.305 1.00 94.25 226 ALA A C 1
ATOM 1912 O O . ALA A 1 226 ? -30.304 -6.051 53.389 1.00 94.25 226 ALA A O 1
ATOM 1913 N N . GLU A 1 227 ? -29.994 -4.401 51.905 1.00 95.44 227 GLU A N 1
ATOM 1914 C CA . GLU A 1 227 ? -30.723 -3.394 52.685 1.00 95.44 227 GLU A CA 1
ATOM 1915 C C . GLU A 1 227 ? -32.217 -3.718 52.808 1.00 95.44 227 GLU A C 1
ATOM 1917 O O . GLU A 1 227 ? -32.792 -3.545 53.886 1.00 95.44 227 GLU A O 1
ATOM 1922 N N . ALA A 1 228 ? -32.849 -4.178 51.725 1.00 93.19 228 ALA A N 1
ATOM 1923 C CA . ALA A 1 228 ? -34.253 -4.577 51.723 1.00 93.19 228 ALA A CA 1
ATOM 1924 C C . ALA A 1 228 ? -34.492 -5.754 52.680 1.00 93.19 228 ALA A C 1
ATOM 1926 O O . ALA A 1 228 ? -35.347 -5.645 53.559 1.00 93.19 228 ALA A O 1
ATOM 1927 N N . ASN A 1 229 ? -33.664 -6.799 52.599 1.00 94.94 229 ASN A N 1
ATOM 1928 C CA . ASN A 1 229 ? -33.734 -7.956 53.493 1.00 94.94 229 ASN A CA 1
ATOM 1929 C C . ASN A 1 229 ? -33.538 -7.548 54.961 1.00 94.94 229 ASN A C 1
ATOM 1931 O O . ASN A 1 229 ? -34.316 -7.947 55.821 1.00 94.94 229 ASN A O 1
ATOM 1935 N N . CYS A 1 230 ? -32.563 -6.680 55.263 1.00 94.06 230 CYS A N 1
ATOM 1936 C CA . CYS A 1 230 ? -32.370 -6.169 56.626 1.00 94.06 230 CYS A CA 1
ATOM 1937 C C . CYS A 1 230 ? -33.616 -5.439 57.163 1.00 94.06 230 CYS A C 1
ATOM 1939 O O . CYS A 1 230 ? -33.961 -5.561 58.343 1.00 94.06 230 CYS A O 1
ATOM 1941 N N . ARG A 1 231 ? -34.289 -4.647 56.315 1.00 93.50 231 ARG A N 1
ATOM 1942 C CA . ARG A 1 231 ? -35.522 -3.936 56.692 1.00 93.50 231 ARG A CA 1
ATOM 1943 C C . ARG A 1 231 ? -36.678 -4.905 56.922 1.00 93.50 231 ARG A C 1
ATOM 1945 O O . ARG A 1 231 ? -37.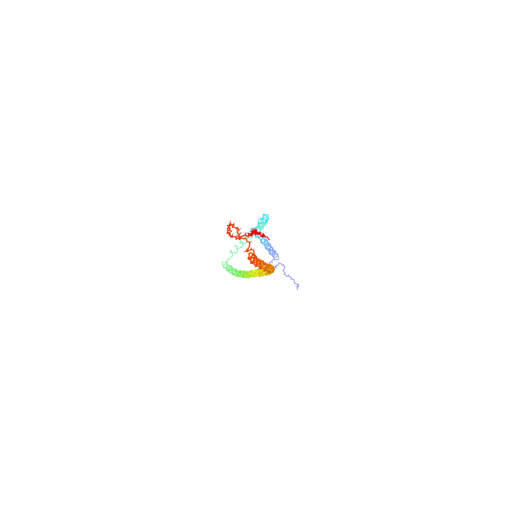418 -4.712 57.886 1.00 93.50 231 ARG A O 1
ATOM 1952 N N . GLU A 1 232 ? -36.806 -5.925 56.082 1.00 95.50 232 GLU A N 1
ATOM 1953 C CA . GLU A 1 232 ? -37.816 -6.976 56.213 1.00 95.50 232 GLU A CA 1
ATOM 1954 C C . GLU A 1 232 ? -37.610 -7.788 57.497 1.00 95.50 232 GLU A C 1
ATOM 1956 O O . GLU A 1 232 ? -38.521 -7.876 58.313 1.00 95.50 232 GLU A O 1
ATOM 1961 N N . GLU A 1 233 ? -36.391 -8.260 57.771 1.00 94.88 233 GLU A N 1
ATOM 1962 C CA . GLU A 1 233 ? -36.066 -8.965 59.018 1.00 94.88 233 GLU A CA 1
ATOM 1963 C C . GLU A 1 233 ? -36.344 -8.117 60.265 1.00 94.88 233 GLU A C 1
ATOM 1965 O O . GLU A 1 233 ? -36.804 -8.626 61.290 1.00 94.88 233 GLU A O 1
ATOM 1970 N N . SER A 1 234 ? -36.054 -6.814 60.204 1.00 94.25 234 SER A N 1
ATOM 1971 C CA . SER A 1 234 ? -36.359 -5.883 61.292 1.00 94.25 234 SER A CA 1
ATOM 1972 C C . SER A 1 234 ? -37.865 -5.673 61.470 1.00 94.25 234 SER A C 1
ATOM 1974 O O . SER A 1 234 ? -38.333 -5.525 62.601 1.00 94.25 234 SER A O 1
ATOM 1976 N N . ALA A 1 235 ? -38.633 -5.632 60.379 1.00 93.06 235 ALA A N 1
ATOM 1977 C CA . ALA A 1 235 ? -40.089 -5.550 60.433 1.00 93.06 235 ALA A CA 1
ATOM 1978 C C . ALA A 1 235 ? -40.690 -6.837 61.017 1.00 93.06 235 ALA A C 1
ATOM 1980 O O . ALA A 1 235 ? -41.474 -6.751 61.960 1.00 93.06 235 ALA A O 1
ATOM 1981 N N . CYS A 1 236 ? -40.241 -8.005 60.552 1.00 94.88 236 CYS A N 1
ATOM 1982 C CA . CYS A 1 236 ? -40.640 -9.308 61.081 1.00 94.88 236 CYS A CA 1
ATOM 1983 C C . CYS A 1 236 ? -40.325 -9.441 62.574 1.00 94.88 236 CYS A C 1
ATOM 1985 O O . CYS A 1 236 ? -41.188 -9.860 63.338 1.00 94.88 236 CYS A O 1
ATOM 1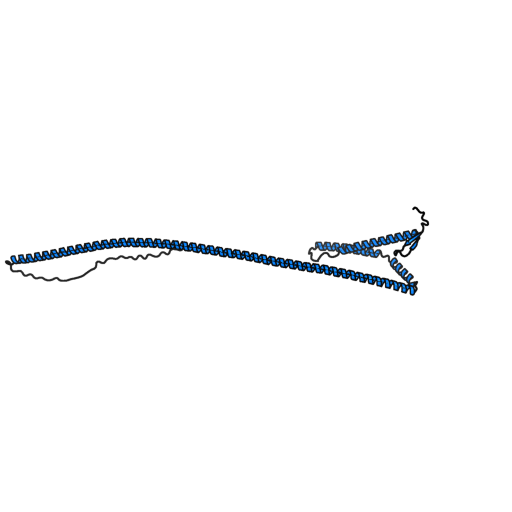987 N N . ARG A 1 237 ? -39.134 -9.016 63.026 1.00 94.81 237 ARG A N 1
ATOM 1988 C CA . ARG A 1 237 ? -38.792 -9.006 64.461 1.00 94.81 237 ARG A CA 1
ATOM 1989 C C . ARG A 1 237 ? -39.742 -8.145 65.285 1.00 94.81 237 ARG A C 1
ATOM 1991 O O . ARG A 1 237 ? -40.250 -8.612 66.294 1.00 94.81 237 ARG A O 1
ATOM 1998 N N . ARG A 1 238 ? -40.034 -6.921 64.835 1.00 94.38 238 ARG A N 1
ATOM 1999 C CA . ARG A 1 238 ? -40.995 -6.042 65.523 1.00 94.38 238 ARG A CA 1
ATOM 2000 C C . ARG A 1 238 ? -42.399 -6.644 65.558 1.00 94.38 238 ARG A C 1
ATOM 2002 O O . ARG A 1 238 ? -43.096 -6.501 66.553 1.00 94.38 238 ARG A O 1
ATOM 2009 N N . GLN A 1 239 ? -42.817 -7.316 64.489 1.00 94.88 239 GLN A N 1
ATOM 2010 C CA . GLN A 1 239 ? -44.112 -7.990 64.444 1.00 94.88 239 GLN A CA 1
ATOM 2011 C C . GLN A 1 239 ? -44.162 -9.195 65.392 1.00 94.88 239 GLN A C 1
ATOM 2013 O O . GLN A 1 239 ? -45.172 -9.381 66.067 1.00 94.88 239 GLN A O 1
ATOM 2018 N N . GLN A 1 240 ? -43.068 -9.955 65.498 1.00 95.12 240 GLN A N 1
ATOM 2019 C CA . GLN A 1 240 ? -42.930 -11.047 66.460 1.00 95.12 240 GLN A CA 1
ATOM 2020 C C . GLN A 1 240 ? -42.996 -10.535 67.903 1.00 95.12 240 GLN A C 1
ATOM 2022 O O . GLN A 1 240 ? -43.759 -11.070 68.693 1.00 95.12 240 GLN A O 1
ATOM 2027 N N . GLU A 1 241 ? -42.278 -9.454 68.230 1.00 94.56 241 GLU A N 1
ATOM 2028 C CA . GLU A 1 241 ? -42.324 -8.830 69.562 1.00 94.56 241 GLU A CA 1
ATOM 2029 C C . GLU A 1 241 ? -43.750 -8.397 69.944 1.00 94.56 241 GLU A C 1
ATOM 2031 O O . GLU A 1 241 ? -44.178 -8.585 71.082 1.00 94.56 241 GLU A O 1
ATOM 2036 N N . VAL A 1 242 ? -44.514 -7.842 68.994 1.00 95.81 242 VAL A N 1
ATOM 2037 C CA . VAL A 1 242 ? -45.928 -7.496 69.215 1.00 95.81 242 VAL A CA 1
ATOM 2038 C C . VAL A 1 242 ? -46.761 -8.748 69.489 1.00 95.81 242 VAL A C 1
ATOM 2040 O O . VAL A 1 242 ? -47.549 -8.753 70.434 1.00 95.81 242 VAL A O 1
ATOM 2043 N N . TRP A 1 243 ? -46.565 -9.805 68.698 1.00 95.94 243 TRP A N 1
ATOM 2044 C CA . TRP A 1 243 ? -47.247 -11.087 68.874 1.00 95.94 243 TRP A CA 1
ATOM 2045 C C . TRP A 1 243 ? -46.952 -11.724 70.233 1.00 95.94 243 TRP A C 1
ATOM 2047 O O . TRP A 1 243 ? -47.877 -12.162 70.912 1.00 95.94 243 TRP A O 1
ATOM 2057 N N . ASP A 1 244 ? -45.691 -11.727 70.662 1.00 95.12 244 ASP A N 1
ATOM 2058 C CA . ASP A 1 244 ? -45.279 -12.286 71.949 1.00 95.12 244 ASP A CA 1
ATOM 2059 C C . ASP A 1 244 ? -45.981 -11.549 73.106 1.00 95.12 244 ASP A C 1
ATOM 2061 O O . ASP A 1 244 ? -46.557 -12.179 73.995 1.00 95.12 244 ASP A O 1
ATOM 2065 N N . VAL A 1 245 ? -46.046 -10.213 73.045 1.00 95.69 245 VAL A N 1
ATOM 2066 C CA . VAL A 1 245 ? -46.766 -9.393 74.036 1.00 95.69 245 VAL A CA 1
ATOM 2067 C C . VAL A 1 245 ? -48.277 -9.653 74.016 1.00 95.69 245 VAL A C 1
ATOM 2069 O O . VAL A 1 245 ? -48.920 -9.666 75.070 1.00 95.69 245 VAL A O 1
ATOM 2072 N N . GLU A 1 246 ? -48.888 -9.828 72.843 1.00 95.06 246 GLU A N 1
ATOM 2073 C CA . GLU A 1 246 ? -50.313 -10.169 72.742 1.00 95.06 246 GLU A CA 1
ATOM 2074 C C . GLU A 1 246 ? -50.608 -11.554 73.322 1.00 95.06 246 GLU A C 1
ATOM 2076 O O . GLU A 1 246 ? -51.573 -11.705 74.078 1.00 95.06 246 GLU A O 1
ATOM 2081 N N . MET A 1 247 ? -49.747 -12.536 73.056 1.00 94.56 247 MET A N 1
ATOM 2082 C CA . MET A 1 247 ? -49.855 -13.880 73.619 1.00 94.56 247 MET A CA 1
ATOM 2083 C C . MET A 1 247 ? -49.680 -13.881 75.140 1.00 94.56 247 MET A C 1
ATOM 2085 O O . MET A 1 247 ? -50.464 -14.530 75.833 1.00 94.56 247 MET A O 1
ATOM 2089 N N . GLU A 1 248 ? -48.739 -13.106 75.688 1.00 94.62 248 GLU A N 1
ATOM 2090 C CA . GLU A 1 248 ? -48.602 -12.924 77.140 1.00 94.62 248 GLU A CA 1
ATOM 2091 C C . GLU A 1 248 ? -49.867 -12.316 77.763 1.00 94.62 248 GLU A C 1
ATOM 2093 O O . GLU A 1 248 ? -50.362 -12.805 78.781 1.00 94.62 248 GLU A O 1
ATOM 2098 N N . LYS A 1 249 ? -50.453 -11.283 77.141 1.00 95.19 249 LYS A N 1
ATOM 2099 C CA . LYS A 1 249 ? -51.716 -10.685 77.614 1.00 95.19 249 LYS A CA 1
ATOM 2100 C C . LYS A 1 249 ? -52.866 -11.688 77.596 1.00 95.19 249 LYS A C 1
ATOM 2102 O O . LYS A 1 249 ? -53.663 -11.720 78.537 1.00 95.19 249 LYS A O 1
ATOM 2107 N N . LEU A 1 250 ? -52.973 -12.486 76.534 1.00 94.06 250 LEU A N 1
ATOM 2108 C CA . LEU A 1 250 ? -53.982 -13.537 76.424 1.00 94.06 250 LEU A CA 1
ATOM 2109 C C . LEU A 1 250 ? -53.782 -14.612 77.494 1.00 94.06 250 LEU A C 1
ATOM 2111 O O . LEU A 1 250 ? -54.761 -15.019 78.117 1.00 94.06 250 LEU A O 1
ATOM 2115 N N . GLN A 1 251 ? -52.537 -15.004 77.768 1.00 95.00 251 GLN A N 1
ATOM 2116 C CA . GLN A 1 251 ? -52.202 -15.963 78.816 1.00 95.00 251 GLN A CA 1
ATOM 2117 C C . GLN A 1 251 ? -52.613 -15.448 80.202 1.00 95.00 251 GLN A C 1
ATOM 2119 O O . GLN A 1 251 ? -53.329 -16.140 80.923 1.00 95.00 251 GLN A O 1
ATOM 2124 N N . VAL A 1 252 ? -52.261 -14.202 80.545 1.00 94.88 252 VAL A N 1
ATOM 2125 C CA . VAL A 1 252 ? -52.677 -13.567 81.809 1.00 94.88 252 VAL A CA 1
ATOM 2126 C C . VAL A 1 252 ? -54.201 -13.524 81.929 1.00 94.88 252 VAL A C 1
ATOM 2128 O O . VAL A 1 252 ? -54.755 -13.816 82.988 1.00 94.88 252 VAL A O 1
ATOM 2131 N N . ARG A 1 253 ? -54.905 -13.187 80.842 1.00 95.19 253 ARG A N 1
ATOM 2132 C CA . ARG A 1 253 ? -56.371 -13.162 80.831 1.00 95.19 253 ARG A CA 1
ATOM 2133 C C . ARG A 1 253 ? -56.966 -14.558 81.011 1.00 95.19 253 ARG A C 1
ATOM 2135 O O . ARG A 1 253 ? -57.951 -14.692 81.732 1.00 95.19 253 ARG A O 1
ATOM 2142 N N . ALA A 1 254 ? -56.381 -15.579 80.390 1.00 94.19 254 ALA A N 1
ATOM 2143 C CA . ALA A 1 254 ? -56.799 -16.966 80.554 1.00 94.19 254 ALA A CA 1
ATOM 2144 C C . ALA A 1 254 ? -56.587 -17.451 81.994 1.00 94.19 254 ALA A C 1
ATOM 2146 O O . ALA A 1 254 ? -57.482 -18.070 82.564 1.00 94.19 254 ALA A O 1
ATOM 2147 N N . ASP A 1 255 ? -55.449 -17.131 82.609 1.00 94.12 255 ASP A N 1
ATOM 2148 C CA . ASP A 1 255 ? -55.164 -17.522 83.990 1.00 94.12 255 ASP A CA 1
ATOM 2149 C C . ASP A 1 255 ? -56.061 -16.775 84.995 1.00 94.12 255 ASP A C 1
ATOM 2151 O O . ASP A 1 255 ? -56.570 -17.391 85.930 1.00 94.12 255 ASP A O 1
ATOM 2155 N N . TYR A 1 256 ? -56.377 -15.498 84.748 1.00 94.12 256 TYR A N 1
ATOM 2156 C CA . TYR A 1 256 ? -57.387 -14.765 85.523 1.00 94.12 256 TYR A CA 1
ATOM 2157 C C . TYR A 1 256 ? -58.790 -15.378 85.394 1.00 94.12 256 TYR A C 1
ATOM 2159 O O . TYR A 1 256 ? -59.515 -15.489 86.383 1.00 94.12 256 TYR A O 1
ATOM 2167 N N . LEU A 1 257 ? -59.182 -15.803 84.187 1.00 93.81 257 LEU A N 1
ATOM 2168 C CA . LEU A 1 257 ? -60.460 -16.484 83.970 1.00 93.81 257 LEU A CA 1
ATOM 2169 C C . LEU A 1 257 ? -60.518 -17.831 84.697 1.00 93.81 257 LEU A C 1
ATOM 2171 O O . LEU A 1 257 ? -61.535 -18.113 85.320 1.00 93.81 257 LEU A O 1
ATOM 2175 N N . LYS A 1 258 ? -59.433 -18.617 84.694 1.00 94.12 258 LYS A N 1
ATOM 2176 C CA . LYS A 1 258 ? -59.342 -19.852 85.493 1.00 94.12 258 LYS A CA 1
ATOM 2177 C C . LYS A 1 258 ? -59.469 -19.575 86.989 1.00 94.12 258 LYS A C 1
ATOM 2179 O O . LYS A 1 258 ? -60.122 -20.333 87.696 1.00 94.12 258 LYS A O 1
ATOM 2184 N N . GLU A 1 259 ? -58.850 -18.503 87.486 1.00 93.88 259 GLU A N 1
ATOM 2185 C CA . GLU A 1 259 ? -58.968 -18.125 88.896 1.00 93.88 259 GLU A CA 1
ATOM 2186 C C . GLU A 1 259 ? -60.407 -17.720 89.251 1.00 93.88 259 GLU A C 1
ATOM 2188 O O . GLU A 1 259 ? -60.931 -18.139 90.283 1.00 93.88 259 GLU A O 1
ATOM 2193 N N . LEU A 1 260 ? -61.073 -16.945 88.388 1.00 93.12 260 LEU A N 1
ATOM 2194 C CA . LEU A 1 260 ? -62.490 -16.613 88.549 1.00 93.12 260 LEU A CA 1
ATOM 2195 C C . LEU A 1 260 ? -63.377 -17.860 88.514 1.00 93.12 260 LEU A C 1
ATOM 2197 O O . LEU A 1 260 ? -64.259 -17.988 89.357 1.00 93.12 260 LEU A O 1
ATOM 2201 N N . GLU A 1 261 ? -63.136 -18.777 87.579 1.00 92.50 261 GLU A N 1
ATOM 2202 C CA . GLU A 1 261 ? -63.857 -20.047 87.485 1.00 92.50 261 GLU A CA 1
ATOM 2203 C C . GLU A 1 261 ? -63.688 -20.873 88.766 1.00 92.50 261 GLU A C 1
ATOM 2205 O O . GLU A 1 261 ? -64.679 -21.321 89.337 1.00 92.50 261 GLU A O 1
ATOM 2210 N N . ALA A 1 262 ? -62.464 -20.985 89.291 1.00 90.75 262 ALA A N 1
ATOM 2211 C CA . ALA A 1 262 ? -62.192 -21.681 90.548 1.00 90.75 262 ALA A CA 1
ATOM 2212 C C . ALA A 1 262 ? -62.905 -21.038 91.751 1.00 90.75 262 ALA A C 1
ATOM 2214 O O . ALA A 1 262 ? -63.434 -21.752 92.600 1.00 90.75 262 ALA A O 1
ATOM 2215 N N . ARG A 1 263 ? -62.962 -19.700 91.823 1.00 93.25 263 ARG A N 1
ATOM 2216 C CA . ARG A 1 263 ? -63.711 -18.988 92.876 1.00 93.25 263 ARG A CA 1
ATOM 2217 C C . ARG A 1 263 ? -65.211 -19.230 92.769 1.00 93.25 263 ARG A C 1
ATOM 2219 O O . ARG A 1 263 ? -65.848 -19.491 93.777 1.00 93.25 263 ARG A O 1
ATOM 2226 N N . VAL A 1 264 ? -65.767 -19.173 91.560 1.00 92.12 264 VAL A N 1
ATOM 2227 C CA . VAL A 1 264 ? -67.190 -19.460 91.334 1.00 92.12 264 VAL A CA 1
ATOM 2228 C C . VAL A 1 264 ? -67.512 -20.908 91.706 1.00 92.12 264 VAL A C 1
ATOM 2230 O O . VAL A 1 264 ? -68.530 -21.147 92.347 1.00 92.12 264 VAL A O 1
ATOM 2233 N N . LEU A 1 265 ? -66.650 -21.867 91.360 1.00 91.06 265 LEU A N 1
ATOM 2234 C CA . LEU A 1 265 ? -66.808 -23.262 91.778 1.00 91.06 265 LEU A CA 1
ATOM 2235 C C . LEU A 1 265 ? -66.754 -23.407 93.305 1.00 91.06 265 LEU A C 1
ATOM 2237 O O . LEU A 1 265 ? -67.615 -24.079 93.863 1.00 91.06 265 LEU A O 1
ATOM 2241 N N . ALA A 1 266 ? -65.825 -22.730 93.984 1.00 88.69 266 ALA A N 1
ATOM 2242 C CA . ALA A 1 266 ? -65.752 -22.730 95.446 1.00 88.69 266 ALA A CA 1
ATOM 2243 C C . ALA A 1 266 ? -67.002 -22.106 96.097 1.00 88.69 266 ALA A C 1
ATOM 2245 O O . ALA A 1 266 ? -67.544 -22.679 97.038 1.00 88.69 266 ALA A O 1
ATOM 2246 N N . ASP A 1 267 ? -67.510 -20.988 95.567 1.00 90.06 267 ASP A N 1
ATOM 2247 C CA . ASP A 1 267 ? -68.764 -20.371 96.022 1.00 90.06 267 ASP A CA 1
ATOM 2248 C C . ASP A 1 267 ? -69.961 -21.320 95.823 1.00 90.06 267 ASP A C 1
ATOM 2250 O O . ASP A 1 267 ? -70.870 -21.369 96.654 1.00 90.06 267 ASP A O 1
ATOM 2254 N N . ILE A 1 268 ? -69.991 -22.075 94.717 1.00 88.56 268 ILE A N 1
ATOM 2255 C CA . ILE A 1 268 ? -71.020 -23.093 94.459 1.00 88.56 268 ILE A CA 1
ATOM 2256 C C . ILE A 1 268 ? -70.900 -24.242 95.467 1.00 88.56 268 ILE A C 1
ATOM 2258 O O . ILE A 1 268 ? -71.915 -24.662 96.020 1.00 88.56 268 ILE A O 1
ATOM 2262 N N . GLU A 1 269 ? -69.688 -24.734 95.731 1.00 88.56 269 GLU A N 1
ATOM 2263 C CA . GLU A 1 269 ? -69.429 -25.781 96.725 1.00 88.56 269 GLU A CA 1
ATOM 2264 C C . GLU A 1 269 ? -69.808 -25.329 98.145 1.00 88.56 269 GLU A C 1
ATOM 2266 O O . GLU A 1 269 ? -70.451 -26.085 98.874 1.00 88.56 269 GLU A O 1
ATOM 2271 N N . GLU A 1 270 ? -69.494 -24.088 98.531 1.00 86.75 270 GLU A N 1
ATOM 2272 C CA . GLU A 1 270 ? -69.883 -23.510 99.822 1.00 86.75 270 GLU A CA 1
ATOM 2273 C C . GLU A 1 270 ? -71.404 -23.383 99.936 1.00 86.75 270 GLU A C 1
ATOM 2275 O O . GLU A 1 270 ? -71.984 -23.801 100.938 1.00 86.75 270 GLU A O 1
ATOM 2280 N N . ARG A 1 271 ? -72.079 -22.870 98.899 1.00 84.12 271 ARG A N 1
ATOM 2281 C CA . ARG A 1 271 ? -73.549 -22.816 98.868 1.00 84.12 271 ARG A CA 1
ATOM 2282 C C . ARG A 1 271 ? -74.163 -24.203 98.978 1.00 84.12 271 ARG A C 1
ATOM 2284 O O . ARG A 1 271 ? -75.098 -24.370 99.751 1.00 84.12 271 ARG A O 1
ATOM 2291 N N . ALA A 1 272 ? -73.623 -25.193 98.269 1.00 82.69 272 ALA A N 1
ATOM 2292 C CA . ALA A 1 272 ? -74.081 -26.574 98.366 1.00 82.69 272 ALA A CA 1
ATOM 2293 C C . ALA A 1 272 ? -73.877 -27.145 99.782 1.00 82.69 272 ALA A C 1
ATOM 2295 O O . ALA A 1 272 ? -74.755 -27.838 100.296 1.00 82.69 272 ALA A O 1
ATOM 2296 N N . ALA A 1 273 ? -72.764 -26.823 100.449 1.00 80.62 273 ALA A N 1
ATOM 2297 C CA . ALA A 1 273 ? -72.516 -27.220 101.835 1.00 80.62 273 ALA A CA 1
ATOM 2298 C C . ALA A 1 273 ? -73.469 -26.523 102.826 1.00 80.62 273 ALA A C 1
ATOM 2300 O O . ALA A 1 273 ? -73.989 -27.169 103.735 1.00 80.62 273 ALA A O 1
ATOM 2301 N N . VAL A 1 274 ? -73.749 -25.230 102.635 1.00 83.06 274 VAL A N 1
ATOM 2302 C CA . VAL A 1 274 ? -74.726 -24.474 103.436 1.00 83.06 274 VAL A CA 1
ATOM 2303 C C . VAL A 1 274 ? -76.143 -25.003 103.217 1.00 83.06 274 VAL A C 1
ATOM 2305 O O . VAL A 1 274 ? -76.882 -25.167 104.182 1.00 83.06 274 VAL A O 1
ATOM 2308 N N . GLU A 1 275 ? -76.529 -25.312 101.978 1.00 80.19 275 GLU A N 1
ATOM 2309 C CA . GLU A 1 275 ? -77.815 -25.946 101.669 1.00 80.19 275 GLU A CA 1
ATOM 2310 C C . GLU A 1 275 ? -77.929 -27.328 102.319 1.00 80.19 275 GLU A C 1
ATOM 2312 O O . GLU A 1 275 ? -78.986 -27.656 102.860 1.00 80.19 275 GLU A O 1
ATOM 2317 N N . GLN A 1 276 ? -76.855 -28.123 102.338 1.00 78.50 276 GLN A N 1
ATOM 2318 C CA . GLN A 1 276 ? -76.826 -29.396 103.063 1.00 78.50 276 GLN A CA 1
ATOM 2319 C C . GLN A 1 276 ? -76.964 -29.206 104.581 1.00 78.50 276 GLN A C 1
ATOM 2321 O O . GLN A 1 276 ? -77.753 -29.920 105.197 1.00 78.50 276 GLN A O 1
ATOM 2326 N N . ASP A 1 277 ? -76.263 -28.244 105.189 1.00 80.75 277 ASP A N 1
ATOM 2327 C CA . ASP A 1 277 ? -76.373 -27.957 106.629 1.00 80.75 277 ASP A CA 1
ATOM 2328 C C . ASP A 1 277 ? -77.768 -27.424 107.002 1.00 80.75 277 ASP A C 1
ATOM 2330 O O . ASP A 1 277 ? -78.367 -27.864 107.982 1.00 80.75 277 ASP A O 1
ATOM 2334 N N . LEU A 1 278 ? -78.347 -26.538 106.183 1.00 75.44 278 LEU A N 1
ATOM 2335 C CA . LEU A 1 278 ? -79.733 -26.082 106.335 1.00 75.44 278 LEU A CA 1
ATOM 2336 C C . LEU A 1 278 ? -80.726 -27.235 106.185 1.00 75.44 278 LEU A C 1
ATOM 2338 O O . LEU A 1 278 ? -81.658 -27.330 106.976 1.00 75.44 278 LEU A O 1
ATOM 2342 N N . SER A 1 279 ? -80.512 -28.131 105.221 1.00 75.19 279 SER A N 1
ATOM 2343 C CA . SER A 1 279 ? -81.345 -29.323 105.039 1.00 75.19 279 SER A CA 1
ATOM 2344 C C . SER A 1 279 ? -81.263 -30.250 106.254 1.00 75.19 279 SER A C 1
ATOM 2346 O O . SER A 1 279 ? -82.288 -30.736 106.720 1.00 75.19 279 SER A O 1
ATOM 2348 N N . LEU A 1 280 ? -80.070 -30.458 106.821 1.00 72.19 280 LEU A N 1
ATOM 2349 C CA . LEU A 1 280 ? -79.880 -31.239 108.048 1.00 72.19 280 LEU A CA 1
ATOM 2350 C C . LEU A 1 280 ? -80.560 -30.580 109.256 1.00 72.19 280 LEU A C 1
ATOM 2352 O O . LEU A 1 280 ? -81.246 -31.264 110.011 1.00 72.19 280 LEU A O 1
ATOM 2356 N N . ARG A 1 281 ? -80.451 -29.255 109.411 1.00 66.50 281 ARG A N 1
ATOM 2357 C CA . ARG A 1 281 ? -81.140 -28.512 110.479 1.00 66.50 281 ARG A CA 1
ATOM 2358 C C . ARG A 1 281 ? -82.652 -28.486 110.306 1.00 66.50 281 ARG A C 1
ATOM 2360 O O . ARG A 1 281 ? -83.356 -28.575 111.301 1.00 66.50 281 ARG A O 1
ATOM 2367 N N . MET A 1 282 ? -83.158 -28.409 109.078 1.00 63.66 282 MET A N 1
ATOM 2368 C CA . MET A 1 282 ? -84.585 -28.568 108.799 1.00 63.66 282 MET A CA 1
ATOM 2369 C C . MET A 1 282 ? -85.059 -29.978 109.137 1.00 63.66 282 MET A C 1
ATOM 2371 O O . MET A 1 282 ? -86.125 -30.114 109.711 1.00 63.66 282 MET A O 1
ATOM 2375 N N . VAL A 1 283 ? -84.259 -31.018 108.881 1.00 63.44 283 VAL A N 1
ATOM 2376 C CA . VAL A 1 283 ? -84.562 -32.382 109.344 1.00 63.44 283 VAL A CA 1
ATOM 2377 C C . VAL A 1 283 ? -84.543 -32.462 110.878 1.00 63.44 283 VAL A C 1
ATOM 2379 O O . VAL A 1 283 ? -85.377 -33.154 111.458 1.00 63.44 283 VAL A O 1
ATOM 2382 N N . GLU A 1 284 ? -83.659 -31.736 111.571 1.00 59.06 284 GLU A N 1
ATOM 2383 C CA . GLU A 1 284 ? -83.646 -31.644 113.042 1.00 59.06 284 GLU A CA 1
ATOM 2384 C C . GLU A 1 284 ? -84.815 -30.814 113.617 1.00 59.06 284 GLU A C 1
ATOM 2386 O O . GLU A 1 284 ? -85.360 -31.167 114.668 1.00 59.06 284 GLU A O 1
ATOM 2391 N N . GLU A 1 285 ? -85.243 -29.745 112.941 1.00 55.84 285 GLU A N 1
ATOM 2392 C CA . GLU A 1 285 ? -86.435 -28.961 113.291 1.00 55.84 285 GLU A CA 1
ATOM 2393 C C . GLU A 1 285 ? -87.723 -29.719 112.963 1.00 55.84 285 GLU A C 1
ATOM 2395 O O . GLU A 1 285 ? -88.625 -29.740 113.796 1.00 55.84 285 GLU A O 1
ATOM 2400 N N . ASP A 1 286 ? -87.774 -30.462 111.859 1.00 50.81 286 ASP A N 1
ATOM 2401 C CA . ASP A 1 286 ? -88.832 -31.427 111.558 1.00 50.81 286 ASP A CA 1
ATOM 2402 C C . ASP A 1 286 ? -88.825 -32.574 112.574 1.00 50.81 286 ASP A C 1
ATOM 2404 O O . ASP A 1 286 ? -89.882 -33.048 112.965 1.00 50.81 286 ASP A O 1
ATOM 2408 N N . SER A 1 287 ? -87.676 -32.964 113.131 1.00 50.38 287 SER A N 1
ATOM 2409 C CA . SER A 1 287 ? -87.604 -33.943 114.231 1.00 50.38 287 SER A CA 1
ATOM 2410 C C . SER A 1 287 ? -88.108 -33.391 115.575 1.00 50.38 287 SER A C 1
ATOM 2412 O O . SER A 1 287 ? -88.484 -34.165 116.458 1.00 50.38 287 SER A O 1
ATOM 2414 N N . ARG A 1 288 ? -88.134 -32.062 115.757 1.00 46.47 288 ARG A N 1
ATOM 2415 C CA . ARG A 1 288 ? -88.717 -31.385 116.934 1.00 46.47 288 ARG A CA 1
ATOM 2416 C C . ARG A 1 288 ? -90.172 -30.951 116.719 1.00 46.47 288 ARG A C 1
ATOM 2418 O O . ARG A 1 288 ? -90.916 -30.868 117.693 1.00 46.47 288 ARG A O 1
ATOM 2425 N N . SER A 1 289 ? -90.570 -30.724 115.471 1.00 42.53 289 SER A N 1
ATOM 2426 C CA . SER A 1 289 ? -91.919 -30.360 115.020 1.00 42.53 289 SER A CA 1
ATOM 2427 C C . SER A 1 289 ? -92.805 -31.597 114.783 1.00 42.53 289 SER A C 1
ATOM 2429 O O . SER A 1 289 ? -93.992 -31.592 115.095 1.00 42.53 289 SER A O 1
ATOM 2431 N N . SER A 1 290 ? -92.224 -32.738 114.396 1.00 40.53 290 SER A N 1
ATOM 2432 C CA . SER A 1 290 ? -92.907 -34.029 114.183 1.00 40.53 290 SER A CA 1
ATOM 2433 C C . SER A 1 290 ? -93.181 -34.799 115.489 1.00 40.53 290 SER A C 1
ATOM 2435 O O . SER A 1 290 ? -93.112 -36.028 115.565 1.00 40.53 290 SER A O 1
ATOM 2437 N N . ARG A 1 291 ? -93.520 -34.061 116.555 1.00 45.91 291 ARG A N 1
ATOM 2438 C CA . ARG A 1 291 ? -94.331 -34.578 117.669 1.00 45.91 291 ARG A CA 1
ATOM 2439 C C . ARG A 1 291 ? -95.768 -34.044 117.637 1.00 45.91 291 ARG A C 1
ATOM 2441 O O . ARG A 1 291 ? -96.603 -34.639 118.303 1.00 45.91 291 ARG A O 1
ATOM 2448 N N . ASP A 1 292 ? -96.068 -33.043 116.804 1.00 44.03 292 ASP A N 1
ATOM 2449 C CA . ASP A 1 292 ? -97.421 -32.538 116.558 1.00 44.03 292 ASP A CA 1
ATOM 2450 C C . ASP A 1 292 ? -97.581 -32.113 115.085 1.00 44.03 292 ASP A C 1
ATOM 2452 O O . ASP A 1 292 ? -97.455 -30.941 114.759 1.00 44.03 292 ASP A O 1
ATOM 2456 N N . LEU A 1 293 ? -97.847 -33.065 114.186 1.00 41.03 293 LEU A N 1
ATOM 2457 C CA . LEU A 1 293 ? -98.958 -33.026 113.217 1.00 41.03 293 LEU A CA 1
ATOM 2458 C C . LEU A 1 293 ? -98.783 -34.145 112.183 1.00 41.03 293 LEU A C 1
ATOM 2460 O O . LEU A 1 293 ? -97.944 -34.096 111.287 1.00 41.03 293 LEU A O 1
ATOM 2464 N N . ALA A 1 294 ? -99.644 -35.150 112.297 1.00 36.94 294 ALA A N 1
ATOM 2465 C CA . ALA A 1 294 ? -99.925 -36.079 111.222 1.00 36.94 294 ALA A CA 1
ATOM 2466 C C . ALA A 1 294 ? -100.802 -35.407 110.149 1.00 36.94 294 ALA A C 1
ATOM 2468 O O . ALA A 1 294 ? -101.692 -34.622 110.472 1.00 36.94 294 ALA A O 1
ATOM 2469 N N . HIS A 1 295 ? -100.598 -35.852 108.906 1.00 40.81 295 HIS A N 1
ATOM 2470 C CA . HIS A 1 295 ? -101.444 -35.683 107.719 1.00 40.81 295 HIS A CA 1
ATOM 2471 C C . HIS A 1 295 ? -101.363 -34.339 106.977 1.00 40.81 295 HIS A C 1
ATOM 2473 O O . HIS A 1 295 ? -102.089 -33.405 107.296 1.00 40.81 295 HIS A O 1
ATOM 2479 N N . TYR A 1 296 ? -100.649 -34.322 105.846 1.00 39.22 296 TYR A N 1
ATOM 2480 C CA . TYR A 1 296 ? -101.342 -34.293 104.552 1.00 39.22 296 TYR A CA 1
ATOM 2481 C C . TYR A 1 296 ? -100.438 -34.742 103.395 1.00 39.22 296 TYR A C 1
ATOM 2483 O O . TYR A 1 296 ? -99.302 -34.300 103.254 1.00 39.22 296 TYR A O 1
ATOM 2491 N N . ASP A 1 297 ? -100.996 -35.648 102.599 1.00 38.16 297 ASP A N 1
ATOM 2492 C CA . ASP A 1 297 ? -100.467 -36.246 101.376 1.00 38.16 297 ASP A CA 1
ATOM 2493 C C . ASP A 1 297 ? -100.702 -35.295 100.188 1.00 38.16 297 ASP A C 1
ATOM 2495 O O . ASP A 1 297 ? -101.737 -34.625 100.128 1.00 38.16 297 ASP A O 1
ATOM 2499 N N . GLY A 1 298 ? -99.780 -35.248 99.224 1.00 35.00 298 GLY A N 1
ATOM 2500 C CA . GLY A 1 298 ? -99.895 -34.342 98.076 1.00 35.00 298 GLY A CA 1
ATOM 2501 C C . GLY A 1 298 ? -98.824 -34.527 97.003 1.00 35.00 298 GLY A C 1
ATOM 2502 O O . GLY A 1 298 ? -97.992 -33.652 96.792 1.00 35.00 298 GLY A O 1
ATOM 2503 N N . HIS A 1 299 ? -98.858 -35.673 96.322 1.00 39.94 299 HIS A N 1
ATOM 2504 C CA . HIS A 1 299 ? -98.125 -35.988 95.089 1.00 39.94 299 HIS A CA 1
ATOM 2505 C C . HIS A 1 299 ? -98.275 -34.939 93.964 1.00 39.94 299 HIS A C 1
ATOM 2507 O O . HIS A 1 299 ? -99.396 -34.548 93.669 1.00 39.94 299 HIS A O 1
ATOM 2513 N N . HIS A 1 300 ? -97.173 -34.614 93.263 1.00 39.72 300 HIS A N 1
ATOM 2514 C CA . HIS A 1 300 ? -97.010 -34.515 91.786 1.00 39.72 300 HIS A CA 1
ATOM 2515 C C . HIS A 1 300 ? -95.525 -34.185 91.483 1.00 39.72 300 HIS A C 1
ATOM 2517 O O . HIS A 1 300 ? -95.010 -33.178 91.945 1.00 39.72 300 HIS A O 1
ATOM 2523 N N . GLN A 1 301 ? -94.713 -35.132 90.997 1.00 38.16 301 GLN A N 1
ATOM 2524 C CA . GLN A 1 301 ? -94.443 -35.526 89.596 1.00 38.16 301 GLN A CA 1
ATOM 2525 C C . GLN A 1 301 ? -93.370 -34.697 88.848 1.00 38.16 301 GLN A C 1
ATOM 2527 O O . GLN A 1 301 ? -93.614 -33.594 88.381 1.00 38.16 301 GLN A O 1
ATOM 2532 N N . ASN A 1 302 ? -92.204 -35.343 88.717 1.00 42.00 302 ASN A N 1
ATOM 2533 C CA . ASN A 1 302 ? -91.199 -35.378 87.643 1.00 42.00 302 ASN A CA 1
ATOM 2534 C C . ASN A 1 302 ? -91.261 -34.369 86.479 1.00 42.00 302 ASN A C 1
ATOM 2536 O O . ASN A 1 302 ? -92.219 -34.332 85.711 1.00 42.00 302 ASN A O 1
ATOM 2540 N N . GLY A 1 303 ? -90.099 -33.762 86.215 1.00 35.34 303 GLY A N 1
ATOM 2541 C CA . GLY A 1 303 ? -89.696 -33.223 84.917 1.00 35.34 303 GLY A CA 1
ATOM 2542 C C . GLY A 1 303 ? -88.179 -33.342 84.762 1.00 35.34 303 GLY A C 1
ATOM 2543 O O . GLY A 1 303 ? -87.424 -32.757 85.526 1.00 35.34 303 GLY A O 1
ATOM 2544 N N . GLN A 1 304 ? -87.759 -34.167 83.814 1.00 36.88 304 GLN A N 1
ATOM 2545 C CA . GLN A 1 304 ? -86.408 -34.659 83.564 1.00 36.88 304 GLN A CA 1
ATOM 2546 C C . GLN A 1 304 ? -85.938 -34.118 82.196 1.00 36.88 304 GLN A C 1
ATOM 2548 O O . GLN A 1 304 ? -86.788 -33.845 81.350 1.00 36.88 304 GLN A O 1
ATOM 2553 N N . LEU A 1 305 ? -84.613 -34.133 81.958 1.00 44.69 305 LEU A N 1
ATOM 2554 C CA . LEU A 1 305 ? -83.908 -34.049 80.652 1.00 44.69 305 LEU A CA 1
ATOM 2555 C C . LEU A 1 305 ? -83.707 -32.629 80.077 1.00 44.69 305 LEU A C 1
ATOM 2557 O O . LEU A 1 305 ? -84.564 -31.776 80.236 1.00 44.69 305 LEU A O 1
ATOM 2561 N N . ALA A 1 306 ? -82.671 -32.289 79.304 1.00 37.25 306 ALA A N 1
ATOM 2562 C CA . ALA A 1 306 ? -81.337 -32.819 79.000 1.00 37.25 306 ALA A CA 1
ATOM 2563 C C . ALA A 1 306 ? -80.718 -31.859 77.952 1.00 37.25 306 ALA A C 1
ATOM 2565 O O . ALA A 1 306 ? -81.408 -31.483 77.012 1.00 37.25 306 ALA A O 1
ATOM 2566 N N . GLY A 1 307 ? -79.416 -31.571 78.057 1.00 37.28 307 GLY A N 1
ATOM 2567 C CA . GLY A 1 307 ? -78.496 -31.591 76.909 1.00 37.28 307 GLY A CA 1
ATOM 2568 C C . GLY A 1 307 ? -78.327 -30.371 75.981 1.00 37.28 307 GLY A C 1
ATOM 2569 O O . GLY A 1 307 ? -79.265 -29.657 75.646 1.00 37.28 307 GLY A O 1
ATOM 2570 N N . SER A 1 308 ? -77.095 -30.312 75.451 1.00 37.94 308 SER A N 1
ATOM 2571 C CA . SER A 1 308 ? -76.542 -29.585 74.285 1.00 37.94 308 SER A CA 1
ATOM 2572 C C . SER A 1 308 ? -76.101 -28.131 74.521 1.00 37.94 308 SER A C 1
ATOM 2574 O O . SER A 1 308 ? -76.891 -27.294 74.932 1.00 37.94 308 SER A O 1
ATOM 2576 N N . ASN A 1 309 ? -74.792 -27.847 74.526 1.00 40.59 309 ASN A N 1
ATOM 2577 C CA . ASN A 1 309 ? -73.771 -27.822 73.450 1.00 40.59 309 ASN A CA 1
ATOM 2578 C C . ASN A 1 309 ? -73.723 -26.478 72.710 1.00 40.59 309 ASN A C 1
ATOM 2580 O O . ASN A 1 309 ? -74.683 -26.088 72.056 1.00 40.59 309 ASN A O 1
ATOM 2584 N N . ASP A 1 310 ? -72.551 -25.848 72.813 1.00 46.19 310 ASP A N 1
ATOM 2585 C CA . ASP A 1 310 ? -71.774 -25.186 71.763 1.00 46.19 310 ASP A CA 1
ATOM 2586 C C . ASP A 1 310 ? -72.526 -24.550 70.588 1.00 46.19 310 ASP A C 1
ATOM 2588 O O . ASP A 1 310 ? -73.100 -25.241 69.750 1.00 46.19 310 ASP A O 1
ATOM 2592 N N . GLN A 1 311 ? -72.362 -23.232 70.437 1.00 40.56 311 GLN A N 1
ATOM 2593 C CA . GLN A 1 311 ? -71.683 -22.612 69.285 1.00 40.56 311 GLN A CA 1
ATOM 2594 C C . GLN A 1 311 ? -71.924 -21.097 69.303 1.00 40.56 311 GLN A C 1
ATOM 2596 O O . GLN A 1 311 ? -72.918 -20.594 68.782 1.00 40.56 311 GLN A O 1
ATOM 2601 N N . ILE A 1 312 ? -70.966 -20.348 69.852 1.00 40.72 312 ILE A N 1
ATOM 2602 C CA . ILE A 1 312 ? -70.764 -18.958 69.441 1.00 40.72 312 ILE A CA 1
ATOM 2603 C C . ILE A 1 312 ? -70.010 -19.039 68.113 1.00 40.72 312 ILE A C 1
ATOM 2605 O O . ILE A 1 312 ? -68.843 -19.424 68.076 1.00 40.72 312 ILE A O 1
ATOM 2609 N N . LYS A 1 313 ? -70.707 -18.748 67.012 1.00 41.00 313 LYS A N 1
ATOM 2610 C CA . LYS A 1 313 ? -70.086 -18.542 65.704 1.00 41.00 313 LYS A CA 1
ATOM 2611 C C . LYS A 1 313 ? -69.237 -17.275 65.785 1.00 41.00 313 LYS A C 1
ATOM 2613 O O . LYS A 1 313 ? -69.779 -16.189 65.958 1.00 41.00 313 LYS A O 1
ATOM 2618 N N . ALA A 1 314 ? -67.923 -17.437 65.673 1.00 42.56 314 ALA A N 1
ATOM 2619 C CA . ALA A 1 314 ? -67.055 -16.371 65.210 1.00 42.56 314 ALA A CA 1
ATOM 2620 C C . ALA A 1 314 ? -67.405 -16.103 63.739 1.00 42.56 314 ALA A C 1
ATOM 2622 O O . ALA A 1 314 ? -67.356 -17.005 62.900 1.00 42.56 314 ALA A O 1
ATOM 2623 N N . GLU A 1 315 ? -67.845 -14.882 63.465 1.00 45.69 315 GLU A N 1
ATOM 2624 C CA . GLU A 1 315 ? -67.839 -14.300 62.132 1.00 45.69 315 GLU A CA 1
ATOM 2625 C C . GLU A 1 315 ? -66.380 -13.963 61.799 1.00 45.69 315 GLU A C 1
ATOM 2627 O O . GLU A 1 315 ? -65.826 -13.023 62.362 1.00 45.69 315 GLU A O 1
ATOM 2632 N N . ASP A 1 316 ? -65.757 -14.745 60.915 1.00 43.38 316 ASP A N 1
ATOM 2633 C CA . ASP A 1 316 ? -64.522 -14.351 60.235 1.00 43.38 316 ASP A CA 1
ATOM 2634 C C . ASP A 1 316 ? -64.891 -13.768 58.866 1.00 43.38 316 ASP A C 1
ATOM 2636 O O . ASP A 1 316 ? -65.142 -14.482 57.891 1.00 43.38 316 ASP A O 1
ATOM 2640 N N . ASP A 1 317 ? -64.915 -12.438 58.809 1.00 48.16 317 ASP A N 1
ATOM 2641 C CA . ASP A 1 317 ? -64.785 -11.662 57.582 1.00 48.16 317 ASP A CA 1
ATOM 2642 C C . ASP A 1 317 ? -63.312 -11.700 57.134 1.00 48.16 317 ASP A C 1
ATOM 2644 O O . ASP A 1 317 ? -62.472 -10.950 57.630 1.00 48.16 317 ASP A O 1
ATOM 2648 N N . LEU A 1 318 ? -62.987 -12.534 56.144 1.00 46.72 318 LEU A N 1
ATOM 2649 C CA . LEU A 1 318 ? -61.765 -12.397 55.345 1.00 46.72 318 LEU A CA 1
ATOM 2650 C C . LEU A 1 318 ? -62.150 -12.128 53.890 1.00 46.72 318 LEU A C 1
ATOM 2652 O O . LEU A 1 318 ? -62.293 -13.030 53.065 1.00 46.72 318 LEU A O 1
ATOM 2656 N N . LYS A 1 319 ? -62.303 -10.839 53.572 1.00 47.81 319 LYS A N 1
ATOM 2657 C CA . LYS A 1 319 ? -62.229 -10.349 52.194 1.00 47.81 319 LYS A CA 1
ATOM 2658 C C . LYS A 1 319 ? -60.788 -10.511 51.713 1.00 47.81 319 LYS A C 1
ATOM 2660 O O . LYS A 1 319 ? -59.921 -9.714 52.056 1.00 47.81 319 LYS A O 1
ATOM 2665 N N . LEU A 1 320 ? -60.553 -11.530 50.892 1.00 45.50 320 LEU A N 1
ATOM 2666 C CA . LEU A 1 320 ? -59.420 -11.565 49.975 1.00 45.50 320 LEU A CA 1
ATOM 2667 C C . LEU A 1 320 ? -59.614 -10.438 48.956 1.00 45.50 320 LEU A C 1
ATOM 2669 O O . LEU A 1 320 ? -60.380 -10.570 48.006 1.00 45.50 320 LEU A O 1
ATOM 2673 N N . THR A 1 321 ? -58.956 -9.303 49.173 1.00 44.88 321 THR A N 1
ATOM 2674 C CA . THR A 1 321 ? -58.675 -8.371 48.081 1.00 44.88 321 THR A CA 1
ATOM 2675 C C . THR A 1 321 ? -57.449 -8.887 47.347 1.00 44.88 321 THR A C 1
ATOM 2677 O O . THR A 1 321 ? -56.331 -8.802 47.855 1.00 44.88 321 THR A O 1
ATOM 2680 N N . GLU A 1 322 ? -57.691 -9.450 46.168 1.00 44.62 322 GLU A N 1
ATOM 2681 C CA . GLU A 1 322 ? -56.688 -9.669 45.134 1.00 44.62 322 GLU A CA 1
ATOM 2682 C C . GLU A 1 322 ? -55.980 -8.335 44.860 1.00 44.62 322 GLU A C 1
ATOM 2684 O O . GLU A 1 322 ? -56.600 -7.351 44.455 1.00 44.62 322 GLU A O 1
ATOM 2689 N N . VAL A 1 323 ? -54.681 -8.277 45.150 1.00 46.94 323 VAL A N 1
ATOM 2690 C CA . VAL A 1 323 ? -53.821 -7.180 44.709 1.00 46.94 323 VAL A CA 1
ATOM 2691 C C . VAL A 1 323 ? -53.377 -7.536 43.299 1.00 46.94 323 VAL A C 1
ATOM 2693 O O . VAL A 1 323 ? -52.520 -8.397 43.106 1.00 46.94 323 VAL A O 1
ATOM 2696 N N . GLU A 1 324 ? -54.004 -6.897 42.314 1.00 43.44 324 GLU A N 1
ATOM 2697 C CA . GLU A 1 324 ? -53.559 -6.918 40.926 1.00 43.44 324 GLU A CA 1
ATOM 2698 C C . GLU A 1 324 ? -52.113 -6.407 40.840 1.00 43.44 324 GLU A C 1
ATOM 2700 O O . GLU A 1 324 ? -51.779 -5.299 41.272 1.00 43.44 324 GLU A O 1
ATOM 2705 N N . HIS A 1 325 ? -51.244 -7.239 40.270 1.00 45.38 325 HIS A N 1
ATOM 2706 C CA . HIS A 1 325 ? -49.921 -6.842 39.821 1.00 45.38 325 HIS A CA 1
ATOM 2707 C C . HIS A 1 325 ? -50.067 -5.840 38.672 1.00 45.38 325 HIS A C 1
ATOM 2709 O O . HIS A 1 325 ? -50.379 -6.221 37.547 1.00 45.38 325 HIS A O 1
ATOM 2715 N N . ASN A 1 326 ? -49.803 -4.562 38.945 1.00 45.38 326 ASN A N 1
ATOM 2716 C CA . ASN A 1 326 ? -49.540 -3.600 37.884 1.00 45.38 326 ASN A CA 1
ATOM 2717 C C . ASN A 1 326 ? -48.121 -3.818 37.359 1.00 45.38 326 ASN A C 1
ATOM 2719 O O . ASN A 1 326 ? -47.128 -3.577 38.049 1.00 45.38 326 ASN A O 1
ATOM 2723 N N . GLU A 1 327 ? -48.064 -4.293 36.121 1.00 49.16 327 GLU A N 1
ATOM 2724 C CA . GLU A 1 327 ? -46.892 -4.284 35.263 1.00 49.16 327 GLU A CA 1
ATOM 2725 C C . GLU A 1 327 ? -46.318 -2.861 35.174 1.00 49.16 327 GLU A C 1
ATOM 2727 O O . GLU A 1 327 ? -47.012 -1.899 34.837 1.00 49.16 327 GLU A O 1
ATOM 2732 N N . SER A 1 328 ? -45.027 -2.721 35.468 1.00 45.41 328 SER A N 1
ATOM 2733 C CA . SER A 1 328 ? -44.266 -1.519 35.130 1.00 45.41 328 SER A CA 1
ATOM 2734 C C . SER A 1 328 ? -44.079 -1.445 33.610 1.00 45.41 328 SER A C 1
ATOM 2736 O O . SER A 1 328 ? -43.643 -2.436 33.016 1.00 45.41 328 SER A O 1
ATOM 2738 N N . PRO A 1 329 ? -44.314 -0.293 32.957 1.00 59.59 329 PRO A N 1
ATOM 2739 C CA . PRO A 1 329 ? -43.924 -0.121 31.571 1.00 59.59 329 PRO A CA 1
ATOM 2740 C C . PRO A 1 329 ? -42.414 0.137 31.486 1.00 59.59 329 PRO A C 1
ATOM 2742 O O . PRO A 1 329 ? -41.873 1.011 32.163 1.00 59.59 329 PRO A O 1
ATOM 2745 N N . ASN A 1 330 ? -41.754 -0.624 30.615 1.00 46.66 330 ASN A N 1
ATOM 2746 C CA . ASN A 1 330 ? -40.437 -0.307 30.070 1.00 46.66 330 ASN A CA 1
ATOM 2747 C C . ASN A 1 330 ? -40.448 1.087 29.423 1.00 46.66 330 ASN A C 1
ATOM 2749 O O . ASN A 1 330 ? -41.151 1.256 28.425 1.00 46.66 330 ASN A O 1
ATOM 2753 N N . VAL A 1 331 ? -39.613 2.009 29.922 1.00 45.31 331 VAL A N 1
ATOM 2754 C CA . VAL A 1 331 ? -38.839 2.992 29.131 1.00 45.31 331 VAL A CA 1
ATOM 2755 C C . VAL A 1 331 ? -37.511 3.254 29.829 1.00 45.31 331 VAL A C 1
ATOM 2757 O O . VAL A 1 331 ? -37.545 3.601 31.031 1.00 45.31 331 VAL A O 1
#